Protein AF-A0A1F4D914-F1 (afdb_monomer)

Sequence (220 aa):
MDSRNPKENESASYAVRTEFLVGSGRAHDFEACWLETRGVLTAAPGFRSEVLLNGLGYLGKYVSITKWDGRDAFAAFYRSPAFRETARSGNGVYTINRLEEAYEVILSVGQPPRAPGAWCQLVEWNIKAGAAAKFEASRKTLFDLRQQHGGIFVSQLFRFLGNSSQYFVMQAYENRDAESAGRTVPQIQAFFAAHPATEYVTQAPVGEYYTTVEIASPAT

Structure (mmCIF, N/CA/C/O backbone):
data_AF-A0A1F4D914-F1
#
_entry.id   AF-A0A1F4D914-F1
#
loop_
_atom_site.group_PDB
_atom_site.id
_atom_site.type_symbol
_atom_site.label_atom_id
_atom_site.label_alt_id
_atom_site.label_comp_id
_atom_site.label_asym_id
_atom_site.label_entity_id
_atom_site.label_seq_id
_atom_site.pdbx_PDB_ins_code
_atom_site.Cartn_x
_atom_site.Cartn_y
_atom_site.Cartn_z
_atom_site.occupancy
_atom_site.B_iso_or_equiv
_atom_site.auth_seq_id
_atom_site.auth_comp_id
_atom_site.auth_asym_id
_atom_site.auth_atom_id
_atom_site.pdbx_PDB_model_num
ATOM 1 N N . MET A 1 1 ? -23.069 -36.942 3.121 1.00 34.69 1 MET A N 1
ATOM 2 C CA . MET A 1 1 ? -22.353 -36.319 1.990 1.00 34.69 1 MET A CA 1
ATOM 3 C C . MET A 1 1 ? -22.741 -34.863 2.010 1.00 34.69 1 MET A C 1
ATOM 5 O O . MET A 1 1 ? -23.865 -34.541 1.662 1.00 34.69 1 MET A O 1
ATOM 9 N N . ASP A 1 2 ? -21.871 -34.044 2.587 1.00 33.56 2 ASP A N 1
ATOM 10 C CA . ASP A 1 2 ? -22.155 -32.649 2.901 1.00 33.56 2 ASP A CA 1
ATOM 11 C C . ASP A 1 2 ? -21.679 -31.786 1.728 1.00 33.56 2 ASP A C 1
ATOM 13 O O . ASP A 1 2 ? -20.478 -31.628 1.488 1.00 33.56 2 ASP A O 1
ATOM 17 N N . SER A 1 3 ? -22.635 -31.336 0.921 1.00 35.00 3 SER A N 1
ATOM 18 C CA . SER A 1 3 ? -22.414 -30.539 -0.282 1.00 35.00 3 SER A CA 1
ATOM 19 C C . SER A 1 3 ? -22.101 -29.099 0.114 1.00 35.00 3 SER A C 1
ATOM 21 O O . SER A 1 3 ? -22.989 -28.253 0.192 1.00 35.00 3 SER A O 1
ATOM 23 N N . ARG A 1 4 ? -20.820 -28.816 0.370 1.00 34.47 4 ARG A N 1
ATOM 24 C CA . ARG A 1 4 ? -20.327 -27.442 0.515 1.00 34.47 4 ARG A CA 1
ATOM 25 C C . ARG A 1 4 ? -20.571 -26.665 -0.783 1.00 34.47 4 ARG A C 1
ATOM 27 O O . ARG A 1 4 ? -20.100 -27.034 -1.855 1.00 34.47 4 ARG A O 1
ATOM 34 N N . ASN A 1 5 ? -21.342 -25.598 -0.640 1.00 30.02 5 ASN A N 1
ATOM 35 C CA . ASN A 1 5 ? -21.738 -24.635 -1.656 1.00 30.02 5 ASN A CA 1
ATOM 36 C C . ASN A 1 5 ? -20.485 -23.910 -2.215 1.00 30.02 5 ASN A C 1
ATOM 38 O O . ASN A 1 5 ? -19.760 -23.307 -1.426 1.00 30.02 5 ASN A O 1
ATOM 42 N N . PRO A 1 6 ? -20.183 -23.925 -3.527 1.00 35.16 6 PRO A N 1
ATOM 43 C CA . PRO A 1 6 ? -18.936 -23.364 -4.066 1.00 35.16 6 PRO A CA 1
ATOM 44 C C . PRO A 1 6 ? -19.020 -21.845 -4.326 1.00 35.16 6 PRO A C 1
ATOM 46 O O . PRO A 1 6 ? -18.597 -21.368 -5.375 1.00 35.16 6 PRO A O 1
ATOM 49 N N . LYS A 1 7 ? -19.592 -21.069 -3.395 1.00 33.03 7 LYS A N 1
ATOM 50 C CA . LYS A 1 7 ? -19.754 -19.604 -3.533 1.00 33.03 7 LYS A CA 1
ATOM 51 C C . LYS A 1 7 ? -19.063 -18.762 -2.453 1.00 33.03 7 LYS A C 1
ATOM 53 O O . LYS A 1 7 ? -19.355 -17.581 -2.335 1.00 33.03 7 LYS A O 1
ATOM 58 N N . GLU A 1 8 ? -18.105 -19.328 -1.725 1.00 33.22 8 GLU A N 1
ATOM 59 C CA . GLU A 1 8 ? -17.292 -18.595 -0.744 1.00 33.22 8 GLU A CA 1
ATOM 60 C C . GLU A 1 8 ? -15.807 -18.905 -0.948 1.00 33.22 8 GLU A C 1
ATOM 62 O O . GLU A 1 8 ? -15.215 -19.745 -0.280 1.00 33.22 8 GLU A O 1
ATOM 67 N N . ASN A 1 9 ? -15.234 -18.270 -1.964 1.00 32.75 9 ASN A N 1
ATOM 68 C CA . ASN A 1 9 ? -13.822 -17.904 -2.038 1.00 32.75 9 ASN A CA 1
ATOM 69 C C . ASN A 1 9 ? -13.700 -16.971 -3.249 1.00 32.75 9 ASN A C 1
ATOM 71 O O . ASN A 1 9 ? -13.259 -17.369 -4.325 1.00 32.75 9 ASN A O 1
ATOM 75 N N . GLU A 1 10 ? -14.123 -15.712 -3.095 1.00 41.81 10 GLU A N 1
ATOM 76 C CA . GLU A 1 10 ? -13.376 -14.655 -3.780 1.00 41.81 10 GLU A CA 1
ATOM 77 C C . GLU A 1 10 ? -11.954 -14.796 -3.242 1.00 41.81 10 GLU A C 1
ATOM 79 O O . GLU A 1 10 ? -11.701 -14.465 -2.086 1.00 41.81 10 GLU A O 1
ATOM 84 N N . SER A 1 11 ? -11.076 -15.445 -4.012 1.00 49.09 11 SER A N 1
ATOM 85 C CA . SER A 1 11 ? -9.703 -15.720 -3.602 1.00 49.09 11 SER A CA 1
ATOM 86 C C . SER A 1 11 ? -9.100 -14.436 -3.053 1.00 49.09 11 SER A C 1
ATOM 88 O O . SER A 1 11 ? -8.972 -13.455 -3.792 1.00 49.09 11 SER A O 1
ATOM 90 N N . ALA A 1 12 ? -8.781 -14.433 -1.756 1.00 60.88 12 ALA A N 1
ATOM 91 C CA . ALA A 1 12 ? -8.115 -13.315 -1.112 1.00 60.88 12 ALA A CA 1
ATOM 92 C C . ALA A 1 12 ? -6.919 -12.924 -1.985 1.00 60.88 12 ALA A C 1
ATOM 94 O O . ALA A 1 12 ? -6.037 -13.745 -2.254 1.00 60.88 12 ALA A O 1
ATOM 95 N N . SER A 1 13 ? -6.954 -11.710 -2.537 1.00 86.19 13 SER A N 1
ATOM 96 C CA . SER A 1 13 ? -5.985 -11.321 -3.559 1.00 86.19 13 SER A CA 1
ATOM 97 C C . SER A 1 13 ? -4.587 -11.296 -2.945 1.00 86.19 13 SER A C 1
ATOM 99 O O . SER A 1 13 ? -4.397 -10.823 -1.823 1.00 86.19 13 SER A O 1
ATOM 101 N N . TYR A 1 14 ? -3.602 -11.810 -3.674 1.00 96.88 14 TYR A N 1
ATOM 102 C CA . TYR A 1 14 ? -2.209 -11.809 -3.242 1.00 96.88 14 TYR A CA 1
ATOM 103 C C . TYR A 1 14 ? -1.564 -10.493 -3.667 1.00 96.88 14 TYR A C 1
ATOM 105 O O . TYR A 1 14 ? -1.723 -10.071 -4.811 1.00 96.88 14 TYR A O 1
ATOM 113 N N . ALA A 1 15 ? -0.842 -9.835 -2.768 1.00 98.00 15 ALA A N 1
ATOM 114 C CA . ALA A 1 15 ? -0.147 -8.593 -3.068 1.00 98.00 15 ALA A CA 1
ATOM 115 C C . ALA A 1 15 ? 1.333 -8.681 -2.713 1.00 98.00 15 ALA A C 1
ATOM 117 O O . ALA A 1 15 ? 1.723 -9.385 -1.783 1.00 98.00 15 ALA A O 1
ATOM 118 N N . VAL A 1 16 ? 2.153 -7.939 -3.446 1.00 97.69 16 VAL A N 1
ATOM 119 C CA . VAL A 1 16 ? 3.587 -7.824 -3.192 1.00 97.69 16 VAL A CA 1
ATOM 120 C C . VAL A 1 16 ? 3.948 -6.358 -3.115 1.00 97.69 16 VAL A C 1
ATOM 122 O O . VAL A 1 16 ? 3.562 -5.589 -3.997 1.00 97.69 16 VAL A O 1
ATOM 125 N N . ARG A 1 17 ? 4.670 -5.982 -2.057 1.00 97.69 17 ARG A N 1
ATOM 126 C CA . ARG A 1 17 ? 5.238 -4.645 -1.892 1.00 97.69 17 ARG A CA 1
ATOM 127 C C . ARG A 1 17 ? 6.749 -4.712 -2.074 1.00 97.69 17 ARG A C 1
ATOM 129 O O . ARG A 1 17 ? 7.437 -5.405 -1.321 1.00 97.69 17 ARG A O 1
ATOM 136 N N . THR A 1 18 ? 7.246 -3.908 -3.002 1.00 95.94 18 THR A N 1
ATOM 137 C CA . THR A 1 18 ? 8.677 -3.753 -3.276 1.00 95.94 18 THR A CA 1
ATOM 138 C C . THR A 1 18 ? 9.050 -2.291 -3.074 1.00 95.94 18 THR A C 1
ATOM 140 O O . THR A 1 18 ? 8.348 -1.397 -3.543 1.00 95.94 18 THR A O 1
ATOM 143 N N . GLU A 1 19 ? 10.127 -2.036 -2.333 1.00 96.69 19 GLU A N 1
ATOM 144 C CA . GLU A 1 19 ? 10.592 -0.683 -2.024 1.00 96.69 19 GLU A CA 1
ATOM 145 C C . GLU A 1 19 ? 11.965 -0.442 -2.645 1.00 96.69 19 GLU A C 1
ATOM 147 O O . GLU A 1 19 ? 12.889 -1.236 -2.457 1.00 96.69 19 GLU A O 1
ATOM 152 N N . PHE A 1 20 ? 12.092 0.666 -3.366 1.00 95.31 20 PHE A N 1
ATOM 153 C CA . PHE A 1 20 ? 13.273 1.034 -4.131 1.00 95.31 20 PHE A CA 1
ATOM 154 C C . PHE A 1 20 ? 13.896 2.307 -3.562 1.00 95.31 20 PHE A C 1
ATOM 156 O O . PHE A 1 20 ? 13.180 3.258 -3.234 1.00 95.31 20 PHE A O 1
ATOM 163 N N . LEU A 1 21 ? 15.226 2.342 -3.493 1.00 96.06 21 LEU A N 1
ATOM 164 C CA . LEU A 1 21 ? 15.995 3.574 -3.350 1.00 96.06 21 LEU A CA 1
ATOM 165 C C . LEU A 1 21 ? 16.671 3.899 -4.677 1.00 96.06 21 LEU A C 1
ATOM 167 O O . LEU A 1 21 ? 17.540 3.169 -5.149 1.00 96.06 21 LEU A O 1
ATOM 171 N N . VAL A 1 22 ? 16.272 5.017 -5.259 1.00 95.56 22 VAL A N 1
ATOM 172 C CA . VAL A 1 22 ? 16.791 5.554 -6.511 1.00 95.56 22 VAL A CA 1
ATOM 173 C C . VAL A 1 22 ? 17.858 6.596 -6.197 1.00 95.56 22 VAL A C 1
ATOM 175 O O . VAL A 1 22 ? 17.686 7.444 -5.315 1.00 95.56 22 VAL A O 1
ATOM 178 N N . GLY A 1 23 ? 18.976 6.533 -6.923 1.00 91.62 23 GLY A N 1
ATOM 179 C CA . GLY A 1 23 ? 20.054 7.511 -6.786 1.00 91.62 23 GLY A CA 1
ATOM 180 C C . GLY A 1 23 ? 19.581 8.941 -7.076 1.00 91.62 23 GLY A C 1
ATOM 181 O O . GLY A 1 23 ? 18.684 9.167 -7.888 1.00 91.62 23 GLY A O 1
ATOM 182 N N . SER A 1 24 ? 20.203 9.930 -6.431 1.00 89.81 24 SER A N 1
ATOM 183 C CA . SER A 1 24 ? 19.871 11.342 -6.668 1.00 89.81 24 SER A CA 1
ATOM 184 C C . SER A 1 24 ? 19.990 11.700 -8.155 1.00 89.81 24 SER A C 1
ATOM 186 O O . SER A 1 24 ? 20.967 11.332 -8.806 1.00 89.81 24 SER A O 1
ATOM 188 N N . GLY A 1 25 ? 18.982 12.387 -8.698 1.00 90.62 25 GLY A N 1
ATOM 189 C CA . GLY A 1 25 ? 18.915 12.755 -10.118 1.00 90.62 25 GLY A CA 1
ATOM 190 C C . GLY A 1 25 ? 18.581 11.609 -11.084 1.00 90.62 25 GLY A C 1
ATOM 191 O O . GLY A 1 25 ? 18.487 11.856 -12.279 1.00 90.62 25 GLY A O 1
ATOM 192 N N . ARG A 1 26 ? 18.368 10.377 -10.597 1.00 93.94 26 ARG A N 1
ATOM 193 C CA . ARG A 1 26 ? 18.081 9.190 -11.430 1.00 93.94 26 ARG A CA 1
ATOM 194 C C . ARG A 1 26 ? 16.591 8.822 -11.495 1.00 93.94 26 ARG A C 1
ATOM 196 O O . ARG A 1 26 ? 16.258 7.765 -12.013 1.00 93.94 26 ARG A O 1
ATOM 203 N N . ALA A 1 27 ? 15.696 9.667 -10.974 1.00 94.31 27 ALA A N 1
ATOM 204 C CA . ALA A 1 27 ? 14.249 9.412 -10.949 1.00 94.31 27 ALA A CA 1
ATOM 205 C C . ALA A 1 27 ? 13.682 9.121 -12.348 1.00 94.31 27 ALA A C 1
ATOM 207 O O . ALA A 1 27 ? 13.014 8.114 -12.541 1.00 94.31 27 ALA A O 1
ATOM 208 N N . HIS A 1 28 ? 14.041 9.943 -13.335 1.00 93.56 28 HIS A N 1
ATOM 209 C CA . HIS A 1 28 ? 13.619 9.749 -14.721 1.00 93.56 28 HIS A CA 1
ATOM 210 C C . HIS A 1 28 ? 14.106 8.410 -15.302 1.00 93.56 28 HIS A C 1
ATOM 212 O O . HIS A 1 28 ? 13.339 7.697 -15.942 1.00 93.56 28 HIS A O 1
ATOM 218 N N . ASP A 1 29 ? 15.364 8.032 -15.050 1.00 93.25 29 ASP A N 1
ATOM 219 C CA . ASP A 1 29 ? 15.911 6.750 -15.517 1.00 93.25 29 ASP A CA 1
ATOM 220 C C . ASP A 1 29 ? 15.200 5.560 -14.863 1.00 93.25 29 ASP A C 1
ATOM 222 O O . ASP A 1 29 ? 14.955 4.543 -15.511 1.00 93.25 29 ASP A O 1
ATOM 226 N N . PHE A 1 30 ? 14.863 5.689 -13.576 1.00 94.94 30 PHE A N 1
ATOM 227 C CA . PHE A 1 30 ? 14.087 4.689 -12.855 1.00 94.94 30 PHE A CA 1
ATOM 228 C C . PHE A 1 30 ? 12.694 4.526 -13.455 1.00 94.94 30 PHE A C 1
ATOM 230 O O . PHE A 1 30 ? 12.311 3.405 -13.773 1.00 94.94 30 PHE A O 1
ATOM 237 N N . GLU A 1 31 ? 11.960 5.621 -13.650 1.00 94.31 31 GLU A N 1
ATOM 238 C CA . GLU A 1 31 ? 10.609 5.584 -14.215 1.00 94.31 31 GLU A CA 1
ATOM 239 C C . GLU A 1 31 ? 10.611 5.021 -15.646 1.00 94.31 31 GLU A C 1
ATOM 241 O O . GLU A 1 31 ? 9.771 4.184 -15.974 1.00 94.31 31 GLU A O 1
ATOM 246 N N . ALA A 1 32 ? 11.609 5.366 -16.468 1.00 90.31 32 ALA A N 1
ATOM 247 C CA . ALA A 1 32 ? 11.779 4.787 -17.802 1.00 90.31 32 ALA A CA 1
ATOM 248 C C . ALA A 1 32 ? 12.029 3.265 -17.755 1.00 90.31 32 ALA A C 1
ATOM 250 O O . ALA A 1 32 ? 11.352 2.504 -18.448 1.00 90.31 32 ALA A O 1
ATOM 251 N N . CYS A 1 33 ? 12.938 2.803 -16.888 1.00 89.06 33 CYS A N 1
ATOM 252 C CA . CYS A 1 33 ? 13.180 1.372 -16.662 1.00 89.06 33 CYS A CA 1
ATOM 253 C C . CYS A 1 33 ? 11.932 0.652 -16.112 1.00 89.06 33 CYS A C 1
ATOM 255 O O . CYS A 1 33 ? 11.675 -0.522 -16.413 1.00 89.06 33 CYS A O 1
ATOM 257 N N . TRP A 1 34 ? 11.143 1.346 -15.291 1.00 90.94 34 TRP A N 1
ATOM 258 C CA . TRP A 1 34 ? 9.921 0.803 -14.717 1.00 90.94 34 TRP A CA 1
ATOM 259 C C . TRP A 1 34 ? 8.841 0.583 -15.777 1.00 90.94 34 TRP A C 1
ATOM 261 O O . TRP A 1 34 ? 8.181 -0.455 -15.763 1.00 90.94 34 TRP A O 1
ATOM 271 N N . LEU A 1 35 ? 8.700 1.498 -16.741 1.00 89.00 35 LEU A N 1
ATOM 272 C CA . LEU A 1 35 ? 7.757 1.356 -17.857 1.00 89.00 35 LEU A CA 1
ATOM 273 C C . LEU A 1 35 ? 8.026 0.099 -18.702 1.00 89.00 35 LEU A C 1
ATOM 275 O O . LEU A 1 35 ? 7.082 -0.592 -19.092 1.00 89.00 35 LEU A O 1
ATOM 279 N N . GLU A 1 36 ? 9.294 -0.251 -18.931 1.00 85.50 36 GLU A N 1
ATOM 280 C CA . GLU A 1 36 ? 9.661 -1.502 -19.613 1.00 85.50 36 GLU A CA 1
ATOM 281 C C . GLU A 1 36 ? 9.248 -2.732 -18.790 1.00 85.50 36 GLU A C 1
ATOM 283 O O . GLU A 1 36 ? 8.601 -3.654 -19.297 1.00 85.50 36 GLU A O 1
ATOM 288 N N . THR A 1 37 ? 9.553 -2.715 -17.488 1.00 86.62 37 THR A N 1
ATOM 289 C CA . THR A 1 37 ? 9.178 -3.786 -16.549 1.00 86.62 37 THR A CA 1
ATOM 290 C C . THR A 1 37 ? 7.662 -3.958 -16.477 1.00 86.62 37 THR A C 1
ATOM 292 O O . THR A 1 37 ? 7.153 -5.081 -16.472 1.00 86.62 37 THR A O 1
ATOM 295 N N . ARG A 1 38 ? 6.922 -2.846 -16.494 1.00 88.81 38 ARG A N 1
ATOM 296 C CA . ARG A 1 38 ? 5.460 -2.816 -16.500 1.00 88.81 38 ARG A CA 1
ATOM 297 C C . ARG A 1 38 ? 4.879 -3.526 -17.724 1.00 88.81 38 ARG A C 1
ATOM 299 O O . ARG A 1 38 ? 3.878 -4.230 -17.586 1.00 88.81 38 ARG A O 1
ATOM 306 N N . GLY A 1 39 ? 5.482 -3.383 -18.904 1.00 88.56 39 GLY A N 1
ATOM 307 C CA . GLY A 1 39 ? 5.035 -4.103 -20.103 1.00 88.56 39 GLY A CA 1
ATOM 308 C C . GLY A 1 39 ? 5.043 -5.621 -19.897 1.00 88.56 39 GLY A C 1
ATOM 309 O O . GLY A 1 39 ? 4.067 -6.305 -20.199 1.00 88.56 39 GLY A O 1
ATOM 310 N N . VAL A 1 40 ? 6.105 -6.140 -19.278 1.00 90.62 40 VAL A N 1
ATOM 311 C CA . VAL A 1 40 ? 6.225 -7.568 -18.945 1.00 90.62 40 VAL A CA 1
ATOM 312 C C . VAL A 1 40 ? 5.265 -7.972 -17.821 1.00 90.62 40 VAL A C 1
ATOM 314 O O . VAL A 1 40 ? 4.629 -9.022 -17.894 1.00 90.62 40 VAL A O 1
ATOM 317 N N . LEU A 1 41 ? 5.135 -7.130 -16.793 1.00 91.81 41 LEU A N 1
ATOM 318 C CA . LEU A 1 41 ? 4.255 -7.343 -15.643 1.00 91.81 41 LEU A CA 1
ATOM 319 C C . LEU A 1 41 ? 2.778 -7.446 -16.058 1.00 91.81 41 LEU A C 1
ATOM 321 O O . LEU A 1 41 ? 2.087 -8.381 -15.668 1.00 91.81 41 LEU A O 1
ATOM 325 N N . THR A 1 42 ? 2.297 -6.499 -16.867 1.00 94.75 42 THR A N 1
ATOM 326 C CA . THR A 1 42 ? 0.881 -6.401 -17.274 1.00 94.75 42 THR A CA 1
ATOM 327 C C . THR A 1 42 ? 0.436 -7.506 -18.228 1.00 94.75 42 THR A C 1
ATOM 329 O O . THR A 1 42 ? -0.761 -7.778 -18.324 1.00 94.75 42 THR A O 1
ATOM 332 N N . ALA A 1 43 ? 1.388 -8.160 -18.896 1.00 93.94 43 ALA A N 1
ATOM 333 C CA . ALA A 1 43 ? 1.159 -9.335 -19.729 1.00 93.94 43 ALA A CA 1
ATOM 334 C C . ALA A 1 43 ? 1.223 -10.661 -18.941 1.00 93.94 43 ALA A C 1
ATOM 336 O O . ALA A 1 43 ? 0.913 -11.720 -19.491 1.00 93.94 43 ALA A O 1
ATOM 337 N N . ALA A 1 44 ? 1.647 -10.639 -17.673 1.00 94.94 44 ALA A N 1
ATOM 338 C CA . ALA A 1 44 ? 1.826 -11.851 -16.885 1.00 94.94 44 ALA A CA 1
ATOM 339 C C . ALA A 1 44 ? 0.471 -12.473 -16.483 1.00 94.94 44 ALA A C 1
ATOM 341 O O . ALA A 1 44 ? -0.392 -11.778 -15.937 1.00 94.94 44 ALA A O 1
ATOM 342 N N . PRO A 1 45 ? 0.270 -13.791 -16.683 1.00 94.94 45 PRO A N 1
ATOM 343 C CA . PRO A 1 45 ? -0.949 -14.463 -16.248 1.00 94.94 45 PRO A CA 1
ATOM 344 C C . PRO A 1 45 ? -1.209 -14.295 -14.748 1.00 94.94 45 PRO A C 1
ATOM 346 O O . PRO A 1 45 ? -0.326 -14.513 -13.917 1.00 94.94 45 PRO A O 1
ATOM 349 N N . GLY A 1 46 ? -2.445 -13.933 -14.408 1.00 94.50 46 GLY A N 1
ATOM 350 C CA . GLY A 1 46 ? -2.878 -13.709 -13.030 1.00 94.50 46 GLY A CA 1
ATOM 351 C C . GLY A 1 46 ? -2.401 -12.391 -12.416 1.00 94.50 46 GLY A C 1
ATOM 352 O O . GLY A 1 46 ? -2.579 -12.198 -11.216 1.00 94.50 46 GLY A O 1
ATOM 353 N N . PHE A 1 47 ? -1.801 -11.484 -13.192 1.00 96.31 47 PHE A N 1
ATOM 354 C CA . PHE A 1 47 ? -1.626 -10.093 -12.780 1.00 96.31 47 PHE A CA 1
ATOM 355 C C . PHE A 1 47 ? -2.988 -9.383 -12.714 1.00 96.31 47 PHE A C 1
ATOM 357 O O . PHE A 1 47 ? -3.836 -9.567 -13.589 1.00 96.31 47 PHE A O 1
ATOM 364 N N . ARG A 1 48 ? -3.207 -8.554 -11.685 1.00 95.56 48 ARG A N 1
ATOM 365 C CA . ARG A 1 48 ? -4.473 -7.826 -11.473 1.00 95.56 48 ARG A CA 1
ATOM 366 C C . ARG A 1 48 ? -4.329 -6.319 -11.554 1.00 95.56 48 ARG A C 1
ATOM 368 O O . ARG A 1 48 ? -5.179 -5.662 -12.140 1.00 95.56 48 ARG A O 1
ATOM 375 N N . SER A 1 49 ? -3.313 -5.763 -10.910 1.00 95.56 49 SER A N 1
ATOM 376 C CA . SER A 1 49 ? -3.084 -4.319 -10.895 1.00 95.56 49 SER A CA 1
ATOM 377 C C . SER A 1 49 ? -1.722 -4.005 -10.308 1.00 95.56 49 SER A C 1
ATOM 379 O O . SER A 1 49 ? -1.221 -4.762 -9.474 1.00 95.56 49 SER A O 1
ATOM 381 N N . GLU A 1 50 ? -1.203 -2.832 -10.628 1.00 96.25 50 GLU A N 1
ATOM 382 C CA . GLU A 1 50 ? -0.042 -2.262 -9.963 1.00 96.25 50 GLU A CA 1
ATOM 383 C C . GLU A 1 50 ? -0.242 -0.767 -9.742 1.00 96.25 50 GLU A C 1
ATOM 385 O O . GLU A 1 50 ? -0.941 -0.092 -10.501 1.00 96.25 50 GLU A O 1
ATOM 390 N N . VAL A 1 51 ? 0.343 -0.279 -8.655 1.00 97.31 51 VAL A N 1
ATOM 391 C CA . VAL A 1 51 ? 0.549 1.142 -8.418 1.00 97.31 51 VAL A CA 1
ATOM 392 C C . VAL A 1 51 ? 2.008 1.354 -8.041 1.00 97.31 51 VAL A C 1
ATOM 394 O O . VAL A 1 51 ? 2.509 0.712 -7.112 1.00 97.31 51 VAL A O 1
ATOM 397 N N . LEU A 1 52 ? 2.667 2.261 -8.757 1.00 97.81 52 LEU A N 1
ATOM 398 C CA . LEU A 1 52 ? 3.971 2.790 -8.390 1.00 97.81 52 LEU A CA 1
ATOM 399 C C . LEU A 1 52 ? 3.775 4.115 -7.658 1.00 97.81 52 LEU A C 1
ATOM 401 O O . LEU A 1 52 ? 3.101 5.028 -8.139 1.00 97.81 52 LEU A O 1
ATOM 405 N N . LEU A 1 53 ? 4.392 4.221 -6.492 1.00 98.31 53 LEU A N 1
ATOM 406 C CA . LEU A 1 53 ? 4.311 5.357 -5.590 1.00 98.31 53 LEU A CA 1
ATOM 407 C C . LEU A 1 53 ? 5.689 6.007 -5.446 1.00 98.31 53 LEU A C 1
ATOM 409 O O . LEU A 1 53 ? 6.677 5.292 -5.292 1.00 98.31 53 LEU A O 1
ATOM 413 N N . ASN A 1 54 ? 5.752 7.339 -5.407 1.00 98.19 54 ASN A N 1
ATOM 414 C CA . ASN A 1 54 ? 6.961 8.086 -5.042 1.00 98.19 54 ASN A CA 1
ATOM 415 C C . ASN A 1 54 ? 6.774 8.809 -3.705 1.00 98.19 54 ASN A C 1
ATOM 417 O O . ASN A 1 54 ? 5.742 9.440 -3.472 1.00 98.19 54 ASN A O 1
ATOM 421 N N . GLY A 1 55 ? 7.752 8.668 -2.811 1.00 97.50 55 GLY A N 1
ATOM 422 C CA . GLY A 1 55 ? 7.695 9.176 -1.446 1.00 97.50 55 GLY A CA 1
ATOM 423 C C . GLY A 1 55 ? 7.838 10.694 -1.383 1.00 97.50 55 GLY A C 1
ATOM 424 O O . GLY A 1 55 ? 8.822 11.261 -1.847 1.00 97.50 55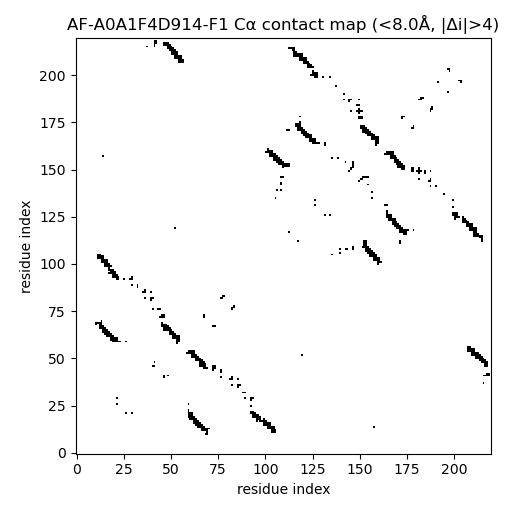 GLY A O 1
ATOM 425 N N . LEU A 1 56 ? 6.900 11.360 -0.710 1.00 96.19 56 LEU A N 1
ATOM 426 C CA . LEU A 1 56 ? 6.923 12.821 -0.575 1.00 96.19 56 LEU A CA 1
ATOM 427 C C . LEU A 1 56 ? 7.948 13.314 0.455 1.00 96.19 56 LEU A C 1
ATOM 429 O O . LEU A 1 56 ? 8.429 14.438 0.358 1.00 96.19 56 LEU A O 1
ATOM 433 N N . GLY A 1 57 ? 8.283 12.481 1.445 1.00 93.69 57 GLY A N 1
ATOM 434 C CA . GLY A 1 57 ? 9.335 12.778 2.425 1.00 93.69 57 GLY A CA 1
ATOM 435 C C . GLY A 1 57 ? 10.744 12.416 1.945 1.00 93.69 57 GLY A C 1
ATOM 436 O O . GLY A 1 57 ? 11.722 12.969 2.439 1.00 93.69 57 GLY A O 1
ATOM 437 N N . TYR A 1 58 ? 10.847 11.505 0.973 1.00 92.88 58 TYR A N 1
ATOM 438 C CA . TYR A 1 58 ? 12.106 10.970 0.461 1.00 92.88 58 TYR A CA 1
ATOM 439 C C . TYR A 1 58 ? 11.995 10.793 -1.054 1.00 92.88 58 TYR A C 1
ATOM 441 O O . TYR A 1 58 ? 11.544 9.755 -1.522 1.00 92.88 58 TYR A O 1
ATOM 449 N N . LEU A 1 59 ? 12.433 11.791 -1.826 1.00 91.38 59 LEU A N 1
ATOM 450 C CA . LEU A 1 59 ? 12.212 11.831 -3.283 1.00 91.38 59 LEU A CA 1
ATOM 451 C C . LEU A 1 59 ? 12.828 10.646 -4.048 1.00 91.38 59 LEU A C 1
ATOM 453 O O . LEU A 1 59 ? 12.340 10.271 -5.109 1.00 91.38 59 LEU A O 1
ATOM 457 N N . GLY A 1 60 ? 13.893 10.040 -3.514 1.00 95.50 60 GLY A N 1
ATOM 458 C CA . GLY A 1 60 ? 14.501 8.830 -4.078 1.00 95.50 60 GLY A CA 1
ATOM 459 C C . GLY A 1 60 ? 13.791 7.529 -3.691 1.00 95.50 60 GLY A C 1
ATOM 460 O O . GLY A 1 60 ? 14.184 6.471 -4.165 1.00 95.50 60 GLY A O 1
ATOM 461 N N . LYS A 1 61 ? 12.778 7.566 -2.820 1.00 96.94 61 LYS A N 1
ATOM 462 C CA . LYS A 1 61 ? 12.062 6.377 -2.349 1.00 96.94 61 LYS A CA 1
ATOM 463 C C . LYS A 1 61 ? 10.856 6.106 -3.240 1.00 96.94 61 LYS A C 1
ATOM 465 O O . LYS A 1 61 ? 9.956 6.939 -3.336 1.00 96.94 61 LYS A O 1
ATOM 470 N N . TYR A 1 62 ? 10.808 4.914 -3.821 1.00 97.81 62 TYR A N 1
ATOM 471 C CA . TYR A 1 62 ? 9.647 4.427 -4.560 1.00 97.81 62 TYR A CA 1
ATOM 472 C C . TYR A 1 62 ? 9.099 3.158 -3.924 1.00 97.81 62 TYR A C 1
ATOM 474 O O . TYR A 1 62 ? 9.842 2.365 -3.348 1.00 97.81 62 TYR A O 1
ATOM 482 N N . VAL A 1 63 ? 7.792 2.955 -4.039 1.00 97.88 63 VAL A N 1
ATOM 483 C CA . VAL A 1 63 ? 7.114 1.741 -3.586 1.00 97.88 63 VAL A CA 1
ATOM 484 C C . VAL A 1 63 ? 6.221 1.246 -4.712 1.00 97.88 63 VAL A C 1
ATOM 486 O O . VAL A 1 63 ? 5.325 1.968 -5.136 1.00 97.88 63 VAL A O 1
ATOM 489 N N . SER A 1 64 ? 6.436 0.018 -5.175 1.00 96.88 64 SER A N 1
ATOM 490 C CA . SER A 1 64 ? 5.472 -0.667 -6.038 1.00 96.88 64 SER A CA 1
ATOM 491 C C . SER A 1 64 ? 4.633 -1.627 -5.204 1.00 96.88 64 SER A C 1
ATOM 493 O O . SER A 1 64 ? 5.162 -2.356 -4.359 1.00 96.88 64 SER A O 1
ATOM 495 N N . ILE A 1 65 ? 3.320 -1.614 -5.433 1.00 97.69 65 ILE A N 1
ATOM 496 C CA . ILE A 1 65 ? 2.387 -2.599 -4.887 1.00 97.69 65 ILE A CA 1
ATOM 497 C C . ILE A 1 65 ? 1.704 -3.293 -6.061 1.00 97.69 65 ILE A C 1
ATOM 499 O O . ILE A 1 65 ? 0.839 -2.713 -6.721 1.00 97.69 65 ILE A O 1
ATOM 503 N N . THR A 1 66 ? 2.064 -4.553 -6.294 1.00 97.00 66 THR A N 1
ATOM 504 C CA . THR A 1 66 ? 1.440 -5.403 -7.317 1.00 97.00 66 THR A CA 1
ATOM 505 C C . THR A 1 66 ? 0.395 -6.310 -6.682 1.00 97.00 66 THR A C 1
ATOM 507 O O . THR A 1 66 ? 0.555 -6.746 -5.542 1.00 97.00 66 THR A O 1
ATOM 510 N N . LYS A 1 67 ? -0.686 -6.604 -7.409 1.00 97.38 67 LYS A N 1
ATOM 511 C CA . LYS A 1 67 ? -1.733 -7.546 -6.993 1.00 97.38 67 LYS A CA 1
ATOM 512 C C . LYS A 1 67 ? -1.906 -8.645 -8.026 1.00 97.38 67 LYS A C 1
ATOM 514 O O . LYS A 1 67 ? -1.806 -8.389 -9.227 1.00 97.38 67 LYS A O 1
ATOM 519 N N . TRP A 1 68 ? -2.219 -9.837 -7.537 1.00 97.31 68 TRP A N 1
ATOM 520 C CA . TRP A 1 68 ? -2.257 -11.075 -8.299 1.00 97.31 68 TRP A CA 1
ATOM 521 C C . TRP A 1 68 ? -3.423 -11.964 -7.860 1.00 97.31 68 TRP A C 1
ATOM 523 O O . TRP A 1 68 ? -3.873 -11.894 -6.714 1.00 97.31 68 TRP A O 1
ATOM 533 N N . ASP A 1 69 ? -3.857 -12.851 -8.756 1.00 95.19 69 ASP A N 1
ATOM 534 C CA . ASP A 1 69 ? -4.870 -13.895 -8.512 1.00 95.19 69 ASP A CA 1
ATOM 535 C C . ASP A 1 69 ? -4.523 -14.785 -7.322 1.00 95.19 69 ASP A C 1
ATOM 537 O O . ASP A 1 69 ? -5.400 -15.321 -6.649 1.00 95.19 69 ASP A O 1
ATOM 541 N N . GLY A 1 70 ? -3.227 -14.960 -7.078 1.00 95.38 70 GLY A N 1
ATOM 542 C CA . GLY A 1 70 ? -2.715 -15.765 -5.992 1.00 95.38 70 GLY A CA 1
ATOM 543 C C . GLY A 1 70 ? -1.195 -15.822 -5.994 1.00 95.38 70 GLY A C 1
ATOM 544 O O . GLY A 1 70 ? -0.520 -15.349 -6.913 1.00 95.38 70 GLY A O 1
ATOM 545 N N . ARG A 1 71 ? -0.659 -16.457 -4.952 1.00 95.19 71 ARG A N 1
ATOM 546 C CA . ARG A 1 71 ? 0.782 -16.641 -4.760 1.00 95.19 71 ARG A CA 1
ATOM 547 C C . ARG A 1 71 ? 1.445 -17.357 -5.936 1.00 95.19 71 ARG A C 1
ATOM 549 O O . ARG A 1 71 ? 2.545 -16.978 -6.323 1.00 95.19 71 ARG A O 1
ATOM 556 N N . ASP A 1 72 ? 0.792 -18.372 -6.498 1.00 95.88 72 ASP A N 1
ATOM 557 C CA . ASP A 1 72 ? 1.369 -19.180 -7.577 1.00 95.88 72 ASP A CA 1
ATOM 558 C C . ASP A 1 72 ? 1.511 -18.389 -8.881 1.00 95.88 72 ASP A C 1
ATOM 560 O O . ASP A 1 72 ? 2.517 -18.542 -9.571 1.00 95.88 72 ASP A O 1
ATOM 564 N N . ALA A 1 73 ? 0.566 -17.486 -9.175 1.00 95.69 73 ALA A N 1
ATOM 565 C CA . ALA A 1 73 ? 0.651 -16.584 -10.323 1.00 95.69 73 ALA A CA 1
ATOM 566 C C . ALA A 1 73 ? 1.869 -15.656 -10.202 1.00 95.69 73 ALA A C 1
ATOM 568 O O . ALA A 1 73 ? 2.711 -15.611 -11.102 1.00 95.69 73 ALA A O 1
ATOM 569 N N . PHE A 1 74 ? 2.031 -15.008 -9.041 1.00 95.38 74 PHE A N 1
ATOM 570 C CA . PHE A 1 74 ? 3.220 -14.199 -8.775 1.00 95.38 74 PHE A CA 1
ATOM 571 C C . PHE A 1 74 ? 4.504 -15.033 -8.829 1.00 95.38 74 PHE A C 1
ATOM 573 O O . PHE A 1 74 ? 5.483 -14.629 -9.446 1.00 95.38 74 PHE A O 1
ATOM 580 N N . ALA A 1 75 ? 4.516 -16.222 -8.223 1.00 95.50 75 ALA A N 1
ATOM 581 C CA . ALA A 1 75 ? 5.702 -17.069 -8.183 1.00 95.50 75 ALA A CA 1
ATOM 582 C C . ALA A 1 75 ? 6.111 -17.588 -9.574 1.00 95.50 75 ALA A C 1
ATOM 584 O O . ALA A 1 75 ? 7.304 -17.770 -9.832 1.00 95.50 75 ALA A O 1
ATOM 585 N N . ALA A 1 76 ? 5.149 -17.826 -10.470 1.00 95.69 76 ALA A N 1
ATOM 586 C CA . ALA A 1 76 ? 5.412 -18.159 -11.866 1.00 95.69 76 ALA A CA 1
ATOM 587 C C . ALA A 1 76 ? 6.034 -16.968 -12.612 1.00 95.69 76 ALA A C 1
ATOM 589 O O . ALA A 1 76 ? 7.061 -17.133 -13.274 1.00 95.69 76 ALA A O 1
ATOM 590 N N . PHE A 1 77 ? 5.472 -15.766 -12.440 1.00 94.12 77 PHE A N 1
ATOM 591 C CA . PHE A 1 77 ? 6.033 -14.532 -12.992 1.00 94.12 77 PHE A CA 1
ATOM 592 C C . PHE A 1 77 ? 7.456 -14.266 -12.480 1.00 94.12 77 PHE A C 1
ATOM 594 O O . PHE A 1 77 ? 8.375 -14.087 -13.279 1.00 94.12 77 PHE A O 1
ATOM 601 N N . TYR A 1 78 ? 7.666 -14.328 -11.166 1.00 92.38 78 TYR A N 1
ATOM 602 C CA . TYR A 1 78 ? 8.943 -14.034 -10.514 1.00 92.38 78 TYR A CA 1
ATOM 603 C C . TYR A 1 78 ? 10.073 -14.982 -10.948 1.00 92.38 78 TYR A C 1
ATOM 605 O O . TYR A 1 78 ? 11.244 -14.614 -10.987 1.00 92.38 78 TYR A O 1
ATOM 613 N N . ARG A 1 79 ? 9.737 -16.227 -11.308 1.00 94.06 79 ARG A N 1
ATOM 614 C CA . ARG A 1 79 ? 10.703 -17.212 -11.827 1.00 94.06 79 ARG A CA 1
ATOM 615 C C . ARG A 1 79 ? 10.871 -17.156 -13.346 1.00 94.06 79 ARG A C 1
ATOM 617 O O . ARG A 1 79 ? 11.689 -17.898 -13.896 1.00 94.06 79 ARG A O 1
ATOM 624 N N . SER A 1 80 ? 10.108 -16.313 -14.037 1.00 93.25 80 SER A N 1
ATOM 625 C CA . SER A 1 80 ? 10.123 -16.254 -15.495 1.00 93.25 80 SER A CA 1
ATOM 626 C C . SER A 1 80 ? 11.453 -15.700 -16.035 1.00 93.25 80 SER A C 1
ATOM 628 O O . SER A 1 80 ? 12.129 -14.899 -15.382 1.00 93.25 80 SER A O 1
ATOM 630 N N . PRO A 1 81 ? 11.870 -16.100 -17.251 1.00 92.44 81 PRO A N 1
ATOM 631 C CA . PRO A 1 81 ? 12.978 -15.449 -17.946 1.00 92.44 81 PRO A CA 1
ATOM 632 C C . PRO A 1 81 ? 12.745 -13.949 -18.156 1.00 92.44 81 PRO A C 1
ATOM 634 O O . PRO A 1 81 ? 13.688 -13.179 -18.022 1.00 92.44 81 PRO A O 1
ATOM 637 N N . ALA A 1 82 ? 11.500 -13.543 -18.421 1.00 87.00 82 ALA A N 1
ATOM 638 C CA . ALA A 1 82 ? 11.154 -12.154 -18.690 1.00 87.00 82 ALA A CA 1
ATOM 639 C C . ALA A 1 82 ? 11.387 -11.257 -17.462 1.00 87.00 82 ALA A C 1
ATOM 641 O O . ALA A 1 82 ? 12.042 -10.229 -17.586 1.00 87.00 82 ALA A O 1
ATOM 642 N N . PHE A 1 83 ? 10.971 -11.698 -16.267 1.00 88.06 83 PHE A N 1
ATOM 643 C CA . PHE A 1 83 ? 11.259 -10.974 -15.024 1.00 88.06 83 PHE A CA 1
ATOM 644 C C . PHE A 1 83 ? 12.762 -10.884 -14.728 1.00 88.06 83 PHE A C 1
ATOM 646 O O . PHE A 1 83 ? 13.260 -9.848 -14.297 1.00 88.06 83 PHE A O 1
ATOM 653 N N . ARG A 1 84 ? 13.518 -11.963 -14.978 1.00 86.88 84 ARG A N 1
ATOM 654 C CA . ARG A 1 84 ? 14.978 -11.947 -14.786 1.00 86.88 84 ARG A CA 1
ATOM 655 C C . ARG A 1 84 ? 15.673 -10.943 -15.699 1.00 86.88 84 ARG A C 1
ATOM 657 O O . ARG A 1 84 ? 16.674 -10.366 -15.287 1.00 86.88 84 ARG A O 1
ATOM 664 N N . GLU A 1 85 ? 15.171 -10.759 -16.913 1.00 84.25 85 GLU A N 1
ATOM 665 C CA . GLU A 1 85 ? 15.733 -9.796 -17.855 1.00 84.25 85 GLU A CA 1
ATOM 666 C C . GLU A 1 85 ? 15.412 -8.355 -17.439 1.00 84.25 85 GLU A C 1
ATOM 668 O O . GLU A 1 85 ? 16.323 -7.535 -17.345 1.00 84.25 85 GLU A O 1
ATOM 673 N N . THR A 1 86 ? 14.164 -8.069 -17.052 1.00 81.06 86 THR A N 1
ATOM 674 C CA . THR A 1 86 ? 13.779 -6.738 -16.546 1.00 81.06 86 THR A CA 1
ATOM 675 C C . THR A 1 86 ? 14.475 -6.390 -15.229 1.00 81.06 86 THR A C 1
ATOM 677 O O . THR A 1 86 ? 14.882 -5.258 -15.011 1.00 81.06 86 THR A O 1
ATOM 680 N N . ALA A 1 87 ? 14.702 -7.366 -14.345 1.00 78.75 87 ALA A N 1
ATOM 681 C CA . ALA A 1 87 ? 15.452 -7.128 -13.112 1.00 78.75 87 ALA A CA 1
ATOM 682 C C . ALA A 1 87 ? 16.919 -6.731 -13.375 1.00 78.75 87 ALA A C 1
ATOM 684 O O . ALA A 1 87 ? 17.520 -6.028 -12.565 1.00 78.75 87 ALA A O 1
ATOM 685 N N . ARG A 1 88 ? 17.510 -7.166 -14.500 1.00 77.31 88 ARG A N 1
ATOM 686 C CA . ARG A 1 88 ? 18.882 -6.796 -14.885 1.00 77.31 88 ARG A CA 1
ATOM 687 C C . ARG A 1 88 ? 18.971 -5.401 -15.493 1.00 77.31 88 ARG A C 1
ATOM 689 O O . ARG A 1 88 ? 20.004 -4.759 -15.306 1.00 77.31 88 ARG A O 1
ATOM 696 N N . SER A 1 89 ? 17.940 -4.932 -16.202 1.00 72.44 89 SER A N 1
ATOM 697 C CA . SER A 1 89 ? 17.960 -3.601 -16.830 1.00 72.44 89 SER A CA 1
ATOM 698 C C . SER A 1 89 ? 17.995 -2.466 -15.799 1.00 72.44 89 SER A C 1
ATOM 700 O O . SER A 1 89 ? 18.575 -1.417 -16.064 1.00 72.44 89 SER A O 1
ATOM 702 N N . GLY A 1 90 ? 17.503 -2.710 -14.579 1.00 75.19 90 GLY A N 1
ATOM 703 C CA . GLY A 1 90 ? 17.574 -1.773 -13.453 1.00 75.19 90 GLY A CA 1
ATOM 704 C C . GLY A 1 90 ? 18.942 -1.638 -12.763 1.00 75.19 90 GLY A C 1
ATOM 705 O O . GLY A 1 90 ? 19.084 -0.832 -11.836 1.00 75.19 90 GLY A O 1
ATOM 706 N N . ASN A 1 91 ? 19.959 -2.409 -13.170 1.00 79.56 91 ASN A N 1
ATOM 707 C CA . ASN A 1 91 ? 21.264 -2.427 -12.500 1.00 79.56 91 ASN A CA 1
ATOM 708 C C . ASN A 1 91 ? 21.917 -1.033 -12.463 1.00 79.56 91 ASN A C 1
ATOM 710 O O . ASN A 1 91 ? 22.181 -0.414 -13.490 1.00 79.56 91 ASN A O 1
ATOM 714 N N . GLY A 1 92 ? 22.225 -0.549 -11.256 1.00 83.75 92 GLY A N 1
ATOM 715 C CA . GLY A 1 92 ? 22.868 0.754 -11.050 1.00 83.75 92 GLY A CA 1
ATOM 716 C C . GLY A 1 92 ? 21.931 1.965 -11.161 1.00 83.75 92 GLY A C 1
ATOM 717 O O . GLY A 1 92 ? 22.404 3.103 -11.085 1.00 83.75 92 GLY A O 1
ATOM 718 N N . VAL A 1 93 ? 20.622 1.746 -11.330 1.00 88.19 93 VAL A N 1
ATOM 719 C CA . VAL A 1 93 ? 19.585 2.795 -11.284 1.00 88.19 93 VAL A CA 1
ATOM 720 C C . VAL A 1 93 ? 19.000 2.910 -9.875 1.00 88.19 93 VAL A C 1
ATOM 722 O O . VAL A 1 93 ? 18.851 4.013 -9.343 1.00 88.19 93 VAL A O 1
ATOM 725 N N . TYR A 1 94 ? 18.721 1.766 -9.250 1.00 91.88 94 TYR A N 1
ATOM 726 C CA . TYR A 1 94 ? 18.128 1.677 -7.922 1.00 91.88 94 TYR A CA 1
ATOM 727 C C . TYR A 1 94 ? 18.715 0.520 -7.109 1.00 91.88 94 TYR A C 1
ATOM 729 O O . TYR A 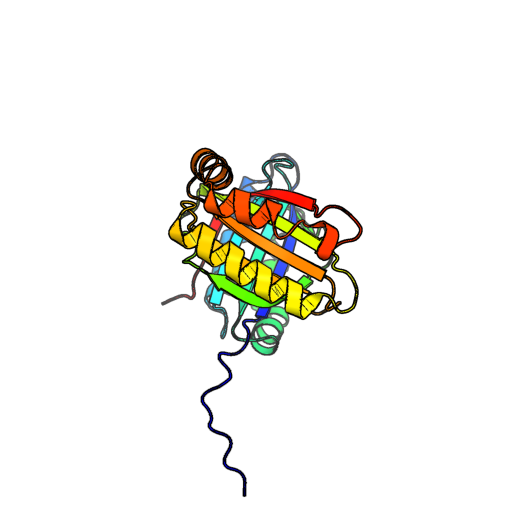1 94 ? 19.340 -0.397 -7.646 1.00 91.88 94 TYR A O 1
ATOM 737 N N . THR A 1 95 ? 18.473 0.545 -5.803 1.00 91.94 95 THR A N 1
ATOM 738 C CA . THR A 1 95 ? 18.626 -0.609 -4.915 1.00 91.94 95 THR A CA 1
ATOM 739 C C . THR A 1 95 ? 17.282 -0.980 -4.305 1.00 91.94 95 THR A C 1
ATOM 741 O O . THR A 1 95 ? 16.366 -0.162 -4.220 1.00 91.94 95 THR A O 1
ATOM 744 N N . ILE A 1 96 ? 17.151 -2.232 -3.880 1.00 90.69 96 ILE A N 1
ATOM 745 C CA . ILE A 1 96 ? 16.006 -2.680 -3.092 1.00 90.69 96 ILE A CA 1
ATOM 746 C C . ILE A 1 96 ? 16.241 -2.249 -1.640 1.00 90.69 96 ILE A C 1
ATOM 748 O O . ILE A 1 96 ? 17.222 -2.670 -1.028 1.00 90.69 96 ILE A O 1
ATOM 752 N N . ASN A 1 97 ? 15.370 -1.389 -1.102 1.00 89.19 97 ASN A N 1
ATOM 753 C CA . ASN A 1 97 ? 15.544 -0.807 0.235 1.00 89.19 97 ASN A CA 1
ATOM 754 C C . ASN A 1 97 ? 15.327 -1.833 1.354 1.00 89.19 97 ASN A C 1
ATOM 756 O O . ASN A 1 97 ? 15.945 -1.779 2.414 1.00 89.19 97 ASN A O 1
ATOM 760 N N . ARG A 1 98 ? 14.405 -2.766 1.120 1.00 88.38 98 ARG A N 1
ATOM 761 C CA . ARG A 1 98 ? 14.049 -3.836 2.050 1.00 88.38 98 ARG A CA 1
ATOM 762 C C . ARG A 1 98 ? 13.616 -5.063 1.272 1.00 88.38 98 ARG A C 1
ATOM 764 O O . ARG A 1 98 ? 13.192 -4.939 0.126 1.00 88.38 98 ARG A O 1
ATOM 771 N N . LEU A 1 99 ? 13.710 -6.229 1.908 1.00 89.38 99 LEU A N 1
ATOM 772 C CA . LEU A 1 99 ? 13.255 -7.478 1.306 1.00 89.38 99 LEU A CA 1
ATOM 773 C C . LEU A 1 99 ? 11.828 -7.327 0.778 1.00 89.38 99 LEU A C 1
ATOM 775 O O . LEU A 1 99 ? 11.000 -6.646 1.375 1.00 89.38 99 LEU A O 1
ATOM 779 N N . GLU A 1 100 ? 11.569 -7.953 -0.360 1.00 92.31 100 GLU A N 1
ATOM 780 C CA . GLU A 1 100 ? 10.246 -7.947 -0.957 1.00 92.31 100 GLU A CA 1
ATOM 781 C C . GLU A 1 100 ? 9.249 -8.676 -0.049 1.00 92.31 100 GLU A C 1
ATOM 783 O O . GLU A 1 100 ? 9.521 -9.770 0.457 1.00 92.31 100 GLU A O 1
ATOM 788 N N . GLU A 1 101 ? 8.096 -8.053 0.177 1.00 96.19 101 GLU A N 1
ATOM 789 C CA . GLU A 1 101 ? 7.131 -8.502 1.174 1.00 96.19 101 GLU A CA 1
ATOM 790 C C . GLU A 1 101 ? 5.830 -8.951 0.516 1.00 96.19 101 GLU A C 1
ATOM 792 O O . GLU A 1 101 ? 5.250 -8.249 -0.315 1.00 96.19 101 GLU A O 1
ATOM 797 N N . ALA A 1 102 ? 5.351 -10.124 0.929 1.00 97.50 102 ALA A N 1
ATOM 798 C CA . ALA A 1 102 ? 4.124 -10.729 0.438 1.00 97.50 102 ALA A CA 1
ATOM 799 C C . ALA A 1 102 ? 2.961 -10.515 1.413 1.00 97.50 102 ALA A C 1
ATOM 801 O O . ALA A 1 102 ? 3.103 -10.686 2.627 1.00 97.50 102 ALA A O 1
ATOM 802 N N . TYR A 1 103 ? 1.794 -10.202 0.864 1.00 98.19 103 TYR A N 1
ATOM 803 C CA . TYR A 1 103 ? 0.603 -9.827 1.606 1.00 98.19 103 TYR A CA 1
ATOM 804 C C . TYR A 1 103 ? -0.643 -10.526 1.081 1.00 98.19 103 TYR A C 1
ATOM 806 O O . TYR A 1 103 ? -0.771 -10.837 -0.102 1.00 98.19 103 TYR A O 1
ATOM 814 N N . GLU A 1 104 ? -1.600 -10.692 1.980 1.00 97.44 104 GLU A N 1
ATOM 815 C CA . GLU A 1 104 ? -2.993 -10.952 1.652 1.00 97.44 104 GLU A CA 1
ATOM 816 C C . GLU A 1 104 ? -3.765 -9.630 1.666 1.00 97.44 104 GLU A C 1
ATOM 818 O O . GLU A 1 104 ? -3.649 -8.845 2.614 1.00 97.44 104 GLU A O 1
ATOM 823 N N . VAL A 1 105 ? -4.557 -9.367 0.627 1.00 97.06 105 VAL A N 1
ATOM 824 C CA . VAL A 1 105 ? -5.495 -8.240 0.601 1.00 97.06 105 VAL A CA 1
ATOM 825 C C . VAL A 1 105 ? -6.749 -8.647 1.370 1.00 97.06 105 VAL A C 1
ATOM 827 O O . VAL A 1 105 ? -7.562 -9.418 0.872 1.00 97.06 105 VAL A O 1
ATOM 830 N N . ILE A 1 106 ? -6.907 -8.113 2.580 1.00 97.25 106 ILE A N 1
ATOM 831 C CA . ILE A 1 106 ? -8.031 -8.433 3.472 1.00 97.25 106 ILE A CA 1
ATOM 832 C C . ILE A 1 106 ? -9.270 -7.631 3.082 1.00 97.25 106 ILE A C 1
ATOM 834 O O . ILE A 1 106 ? -10.373 -8.164 3.043 1.00 97.25 106 ILE A O 1
ATOM 838 N N . LEU A 1 107 ? -9.101 -6.331 2.816 1.00 96.69 107 LEU A N 1
ATOM 839 C CA . LEU A 1 107 ? -10.205 -5.417 2.525 1.00 96.69 107 LEU A CA 1
ATOM 840 C C . LEU A 1 107 ? -9.834 -4.474 1.388 1.00 96.69 107 LEU A C 1
ATOM 842 O O . LEU A 1 107 ? -8.710 -3.974 1.323 1.00 96.69 107 LEU A O 1
ATOM 846 N N . SER A 1 108 ? -10.821 -4.158 0.556 1.00 97.00 108 SER A N 1
ATOM 847 C CA . SER A 1 108 ? -10.762 -3.070 -0.413 1.00 97.00 108 SER A CA 1
ATOM 848 C C . SER A 1 108 ? -12.125 -2.389 -0.466 1.00 97.00 108 SER A C 1
ATOM 850 O O . SER A 1 108 ? -13.124 -3.034 -0.770 1.00 97.00 108 SER A O 1
ATOM 852 N N . VAL A 1 109 ? -12.172 -1.097 -0.155 1.00 97.88 109 VAL A N 1
ATOM 853 C CA . VAL A 1 109 ? -13.396 -0.286 -0.205 1.00 97.88 109 VAL A CA 1
ATOM 854 C C . VAL A 1 109 ? -13.132 0.910 -1.104 1.00 97.88 109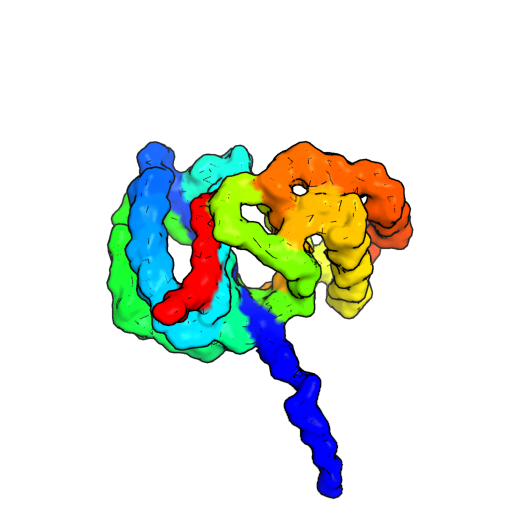 VAL A C 1
ATOM 856 O O . VAL A 1 109 ? -12.146 1.615 -0.895 1.00 97.88 109 VAL A O 1
ATOM 859 N N . GLY A 1 110 ? -13.994 1.114 -2.099 1.00 96.19 110 GLY A N 1
ATOM 860 C CA . GLY A 1 110 ? -13.801 2.113 -3.149 1.00 96.19 110 GLY A CA 1
ATOM 861 C C . GLY A 1 110 ? -13.124 1.544 -4.396 1.00 96.19 110 GLY A C 1
ATOM 862 O O . GLY A 1 110 ? -13.064 0.329 -4.589 1.00 96.19 110 GLY A O 1
ATOM 863 N N . GLN A 1 111 ? -12.640 2.432 -5.259 1.00 93.81 111 GLN A N 1
ATOM 864 C CA . GLN A 1 111 ? -11.962 2.092 -6.510 1.00 93.81 111 GLN A CA 1
ATOM 865 C C . GLN A 1 111 ? -10.636 2.849 -6.586 1.00 93.81 111 GLN A C 1
ATOM 867 O O . GLN A 1 111 ? -10.614 4.043 -6.291 1.00 93.81 111 GLN A O 1
ATOM 872 N N . PRO A 1 112 ? -9.524 2.192 -6.957 1.00 91.94 112 PRO A N 1
ATOM 873 C CA . PRO A 1 112 ? -8.245 2.878 -7.070 1.00 91.94 112 PRO A CA 1
ATOM 874 C C . PRO A 1 112 ? -8.310 3.998 -8.124 1.00 91.94 112 PRO A C 1
ATOM 876 O O . PRO A 1 112 ? -9.122 3.918 -9.056 1.00 91.94 112 PRO A O 1
ATOM 879 N N . PRO A 1 113 ? -7.457 5.033 -8.002 1.00 92.69 113 PRO A N 1
ATOM 880 C CA . PRO A 1 113 ? -7.334 6.051 -9.037 1.00 92.69 113 PRO A CA 1
ATOM 881 C C . PRO A 1 113 ? -7.015 5.403 -10.392 1.00 92.69 113 PRO A C 1
ATOM 883 O O . PRO A 1 113 ? -6.363 4.363 -10.463 1.00 92.69 113 PRO A O 1
ATOM 886 N N . ARG A 1 114 ? -7.503 6.012 -11.478 1.00 91.44 114 ARG A N 1
ATOM 887 C CA . ARG A 1 114 ? -7.268 5.538 -12.857 1.00 91.44 114 ARG A CA 1
ATOM 888 C C . ARG A 1 114 ? -6.148 6.290 -13.573 1.00 91.44 114 ARG A C 1
ATOM 890 O O . ARG A 1 114 ? -5.786 5.912 -14.681 1.00 91.44 114 ARG A O 1
ATOM 897 N N . ALA A 1 115 ? -5.638 7.352 -12.960 1.00 93.69 115 ALA A N 1
ATOM 898 C CA . ALA A 1 115 ? -4.569 8.182 -13.488 1.00 93.69 115 ALA A CA 1
ATOM 899 C C . ALA A 1 115 ? -3.551 8.495 -12.376 1.00 93.69 115 ALA A C 1
ATOM 901 O O . ALA A 1 115 ? -3.940 8.516 -11.203 1.00 93.69 115 ALA A O 1
ATOM 902 N N . PRO A 1 116 ? -2.278 8.744 -12.732 1.00 95.75 116 PRO A N 1
ATOM 903 C CA . PRO A 1 116 ? -1.267 9.254 -11.808 1.00 95.75 116 PRO A CA 1
ATOM 904 C C . PRO A 1 116 ? -1.653 10.578 -11.124 1.00 95.75 116 PRO A C 1
ATOM 906 O O . PRO A 1 116 ? -2.595 11.258 -11.528 1.00 95.75 116 PRO A O 1
ATOM 909 N N . GLY A 1 117 ? -0.878 10.968 -10.108 1.00 96.88 117 GLY A N 1
ATOM 910 C CA . GLY A 1 117 ? -1.046 12.205 -9.339 1.00 96.88 117 GLY A CA 1
ATOM 911 C C . GLY A 1 117 ? -1.915 12.123 -8.077 1.00 96.88 117 GLY A C 1
ATOM 912 O O . GLY A 1 117 ? -2.035 13.125 -7.375 1.00 96.88 117 GLY A O 1
ATOM 913 N N . ALA A 1 118 ? -2.500 10.967 -7.747 1.00 97.69 118 ALA A N 1
ATOM 914 C CA . ALA A 1 118 ? -3.289 10.812 -6.528 1.00 97.69 118 ALA A CA 1
ATOM 915 C C . ALA A 1 118 ? -2.416 10.905 -5.264 1.00 97.69 118 ALA A C 1
ATOM 917 O O . ALA A 1 118 ? -1.299 10.382 -5.210 1.00 97.69 118 ALA A O 1
ATOM 918 N N . TRP A 1 119 ? -2.965 11.529 -4.220 1.00 97.94 119 TRP A N 1
ATOM 919 C CA . TRP A 1 119 ? -2.332 11.636 -2.909 1.00 97.94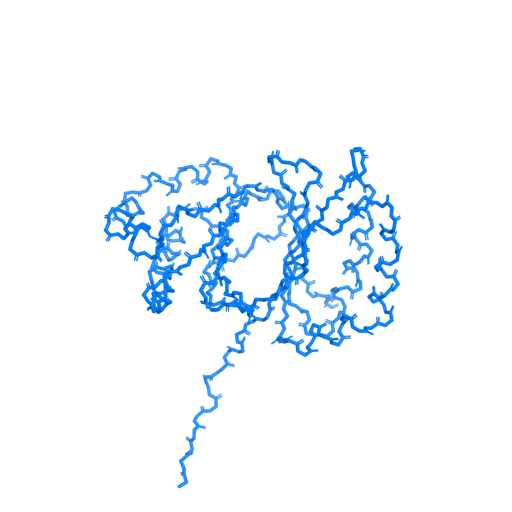 119 TRP A CA 1
ATOM 920 C C . TRP A 1 119 ? -2.530 10.345 -2.117 1.00 97.94 119 TRP A C 1
ATOM 922 O O . TRP A 1 119 ? -3.658 9.979 -1.776 1.00 97.94 119 TRP A O 1
ATOM 932 N N . CYS A 1 120 ? -1.439 9.663 -1.786 1.00 98.25 120 CYS A N 1
ATOM 933 C CA . CYS A 1 120 ? -1.473 8.372 -1.117 1.00 98.25 120 CYS A CA 1
ATOM 934 C C . CYS A 1 120 ? -0.865 8.414 0.282 1.00 98.25 120 CYS A C 1
ATOM 936 O O . CYS A 1 120 ? 0.113 9.111 0.542 1.00 98.25 120 CYS A O 1
ATOM 938 N N . GLN A 1 121 ? -1.418 7.597 1.174 1.00 97.88 121 GLN A N 1
ATOM 939 C CA . GLN A 1 121 ? -0.845 7.305 2.482 1.00 97.88 121 GLN A CA 1
ATOM 940 C C . GLN A 1 121 ? -0.663 5.794 2.631 1.00 97.88 121 GLN A C 1
ATOM 942 O O . GLN A 1 121 ? -1.609 5.035 2.400 1.00 97.88 121 GLN A O 1
ATOM 947 N N . LEU A 1 122 ? 0.528 5.372 3.060 1.00 98.25 122 LEU A N 1
ATOM 948 C CA . LEU A 1 122 ? 0.785 4.022 3.556 1.00 98.25 122 LEU A CA 1
ATOM 949 C C . LEU A 1 122 ? 0.992 4.088 5.063 1.00 98.25 122 LEU A C 1
ATOM 951 O O . LEU A 1 122 ? 1.856 4.824 5.531 1.00 98.25 122 LEU A O 1
ATOM 955 N N . VAL A 1 123 ? 0.196 3.337 5.821 1.00 98.38 123 VAL A N 1
ATOM 956 C CA . VAL A 1 123 ? 0.290 3.277 7.283 1.00 98.38 123 VAL A CA 1
ATOM 957 C C . VAL A 1 123 ? 0.586 1.853 7.713 1.00 98.38 123 VAL A C 1
ATOM 959 O O . VAL A 1 123 ? -0.235 0.967 7.484 1.00 98.38 123 VAL A O 1
ATOM 962 N N . GLU A 1 124 ? 1.728 1.636 8.352 1.00 97.44 124 GLU A N 1
ATOM 963 C CA . GLU A 1 124 ? 2.145 0.341 8.884 1.00 97.44 124 GLU A CA 1
ATOM 964 C C . GLU A 1 124 ? 1.642 0.144 10.319 1.00 97.44 124 GLU A C 1
ATOM 966 O O . GLU A 1 124 ? 1.686 1.049 11.160 1.00 97.44 124 GLU A O 1
ATOM 971 N N . TRP A 1 125 ? 1.159 -1.066 10.597 1.00 98.06 125 TRP A N 1
ATOM 972 C CA . TRP A 1 125 ? 0.555 -1.455 11.865 1.00 98.06 125 TRP A CA 1
ATOM 973 C C . TRP A 1 125 ? 1.182 -2.748 12.381 1.00 98.06 125 TRP A C 1
ATOM 975 O O . TRP A 1 125 ? 1.147 -3.778 11.709 1.00 98.06 125 TRP A O 1
ATOM 985 N N . ASN A 1 126 ? 1.671 -2.708 13.621 1.00 97.69 126 ASN A N 1
ATOM 986 C CA . ASN A 1 126 ? 2.055 -3.888 14.393 1.00 97.69 126 ASN A CA 1
ATOM 987 C C . ASN A 1 126 ? 1.022 -4.083 15.507 1.00 97.69 126 ASN A C 1
ATOM 989 O O . ASN A 1 126 ? 1.047 -3.379 16.520 1.00 97.69 126 ASN A O 1
ATOM 993 N N . ILE A 1 127 ? 0.071 -4.989 15.294 1.00 97.88 127 ILE A N 1
ATOM 994 C CA . ILE A 1 127 ? -1.049 -5.187 16.216 1.00 97.88 127 ILE A CA 1
ATOM 995 C C . ILE A 1 127 ? -0.689 -6.153 17.349 1.00 97.88 127 ILE A C 1
ATOM 997 O O . ILE A 1 127 ? 0.187 -7.008 17.226 1.00 97.88 127 ILE A O 1
ATOM 1001 N N . LYS A 1 128 ? -1.400 -6.033 18.469 1.00 97.44 128 LYS A N 1
ATOM 1002 C CA . LYS A 1 128 ? -1.320 -6.957 19.602 1.00 97.44 128 LYS A CA 1
ATOM 1003 C C . LYS A 1 128 ? -1.769 -8.357 19.179 1.00 97.44 128 LYS A C 1
ATOM 1005 O O . LYS A 1 128 ? -2.688 -8.514 18.372 1.00 97.44 128 LYS A O 1
ATOM 1010 N N . ALA A 1 129 ? -1.178 -9.374 19.800 1.00 94.19 129 ALA A N 1
ATOM 1011 C CA . ALA A 1 129 ? -1.629 -10.752 19.641 1.00 94.19 129 ALA A CA 1
ATOM 1012 C C . ALA A 1 129 ? -3.129 -10.878 19.973 1.00 94.19 129 ALA A C 1
ATOM 1014 O O . ALA A 1 129 ? -3.613 -10.290 20.939 1.00 94.19 129 ALA A O 1
ATOM 1015 N N . GLY A 1 130 ? -3.872 -11.614 19.142 1.00 93.81 130 GLY A N 1
ATOM 1016 C CA . GLY A 1 130 ? -5.320 -11.804 19.294 1.00 93.81 130 GLY A CA 1
ATOM 1017 C C . GLY A 1 130 ? -6.194 -10.619 18.857 1.00 93.81 130 GLY A C 1
ATOM 1018 O O . GLY A 1 130 ? -7.414 -10.755 18.827 1.00 93.81 130 GLY A O 1
ATOM 1019 N N . ALA A 1 131 ? -5.618 -9.476 18.466 1.00 96.56 131 ALA A N 1
ATOM 1020 C CA . ALA A 1 131 ? -6.399 -8.301 18.069 1.00 96.56 131 ALA A CA 1
ATOM 1021 C C . ALA A 1 131 ? -6.868 -8.319 16.601 1.00 96.56 131 ALA A C 1
ATOM 1023 O O . ALA A 1 131 ? -7.630 -7.434 16.221 1.00 96.56 131 ALA A O 1
ATOM 1024 N N . ALA A 1 132 ? -6.440 -9.292 15.784 1.00 96.44 132 ALA A N 1
ATOM 1025 C CA . ALA A 1 132 ? -6.638 -9.307 14.328 1.00 96.44 132 ALA A CA 1
ATOM 1026 C C . ALA A 1 132 ? -8.105 -9.144 13.908 1.00 96.44 132 ALA A C 1
ATOM 1028 O O . ALA A 1 132 ? -8.429 -8.186 13.217 1.00 96.44 132 ALA A O 1
ATOM 1029 N N . ALA A 1 133 ? -9.013 -9.991 14.402 1.00 96.38 133 ALA A N 1
ATOM 1030 C CA . ALA A 1 133 ? -10.424 -9.933 14.012 1.00 96.38 133 ALA A CA 1
ATOM 1031 C C . ALA A 1 133 ? -11.083 -8.588 14.377 1.00 96.38 133 ALA A C 1
ATOM 1033 O O . ALA A 1 133 ? -11.746 -7.962 13.551 1.00 96.38 133 ALA A O 1
ATOM 1034 N N . LYS A 1 134 ? -10.843 -8.089 15.601 1.00 97.12 134 LYS A N 1
ATOM 1035 C CA . LYS A 1 134 ? -11.332 -6.766 16.029 1.00 97.12 134 LYS A CA 1
ATOM 1036 C C . LYS A 1 134 ? -10.703 -5.652 15.186 1.00 97.12 134 LYS A C 1
ATOM 1038 O O . LYS A 1 134 ? -11.350 -4.647 14.879 1.00 97.12 134 LYS A O 1
ATOM 1043 N N . PHE A 1 135 ? -9.433 -5.819 14.819 1.00 97.94 135 PHE A N 1
ATOM 1044 C CA . PHE A 1 135 ? -8.701 -4.854 14.020 1.00 97.94 135 PHE A CA 1
ATOM 1045 C C . PHE A 1 135 ? -9.253 -4.774 12.594 1.00 97.94 135 PHE A C 1
ATOM 1047 O O . PHE A 1 135 ? -9.561 -3.685 12.124 1.00 97.94 135 PHE A O 1
ATOM 1054 N N . GLU A 1 136 ? -9.427 -5.903 11.922 1.00 98.00 136 GLU A N 1
ATOM 1055 C CA . GLU A 1 136 ? -9.963 -5.967 10.562 1.00 98.00 136 GLU A CA 1
ATOM 1056 C C . GLU A 1 136 ? -11.407 -5.435 10.510 1.00 98.00 136 GLU A C 1
ATOM 1058 O O . GLU A 1 136 ? -11.718 -4.587 9.672 1.00 98.00 136 GLU A O 1
ATOM 1063 N N . ALA A 1 137 ? -12.261 -5.814 11.472 1.00 98.00 137 ALA A N 1
ATOM 1064 C CA . ALA A 1 137 ? -13.643 -5.332 11.551 1.00 98.00 137 ALA A CA 1
ATOM 1065 C C . ALA A 1 137 ? -13.733 -3.804 11.718 1.00 98.00 137 ALA A C 1
ATOM 1067 O O . ALA A 1 137 ? -14.476 -3.132 11.005 1.00 98.00 137 ALA A O 1
ATOM 1068 N N . SER A 1 138 ? -12.934 -3.227 12.618 1.00 98.19 138 SER A N 1
ATOM 1069 C CA . SER A 1 138 ? -12.924 -1.770 12.817 1.00 98.19 138 SER A CA 1
ATOM 1070 C C . SER A 1 138 ? -12.334 -1.017 11.618 1.00 98.19 138 SER A C 1
ATOM 1072 O O . SER A 1 138 ? -12.790 0.081 11.298 1.00 98.19 138 SER A O 1
ATOM 1074 N N . ARG A 1 139 ? -11.369 -1.604 10.898 1.00 98.38 139 ARG A N 1
ATOM 1075 C CA . ARG A 1 139 ? -10.872 -1.068 9.619 1.00 98.38 139 ARG A CA 1
ATOM 1076 C C . ARG A 1 139 ? -11.952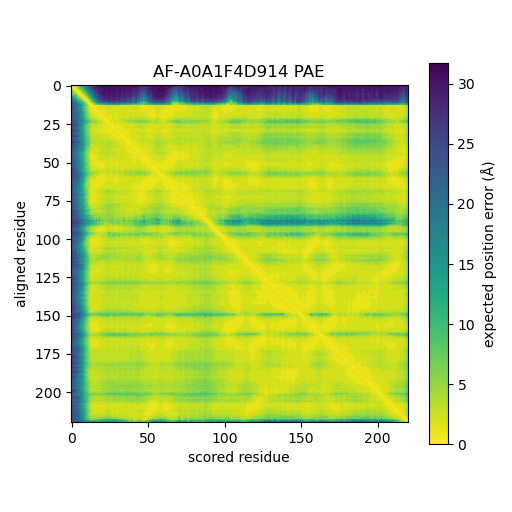 -1.069 8.543 1.00 98.38 139 ARG A C 1
ATOM 1078 O O . ARG A 1 139 ? -12.088 -0.053 7.869 1.00 98.38 139 ARG A O 1
ATOM 1085 N N . LYS A 1 140 ? -12.767 -2.123 8.439 1.00 98.38 140 LYS A N 1
ATOM 1086 C CA . LYS A 1 140 ? -13.916 -2.141 7.521 1.00 98.38 140 LYS A CA 1
ATOM 1087 C C . LYS A 1 140 ? -14.879 -0.985 7.798 1.00 98.38 140 LYS A C 1
ATOM 1089 O O . LYS A 1 140 ? -15.156 -0.215 6.883 1.00 98.38 140 LYS A O 1
ATOM 1094 N N . THR A 1 141 ? -15.292 -0.799 9.054 1.00 98.31 141 THR A N 1
ATOM 1095 C CA . THR A 1 141 ? -16.168 0.318 9.453 1.00 98.31 141 THR A CA 1
ATOM 1096 C C . THR A 1 141 ? -15.564 1.678 9.094 1.00 98.31 141 THR A C 1
ATOM 1098 O O . THR A 1 141 ? -16.237 2.522 8.505 1.00 98.31 141 THR A O 1
ATOM 1101 N N . LEU A 1 142 ? -14.281 1.902 9.403 1.00 98.19 142 LEU A N 1
ATOM 1102 C CA . LEU A 1 142 ? -13.603 3.160 9.072 1.00 98.19 142 LEU A CA 1
ATOM 1103 C C . LEU A 1 142 ? -13.510 3.395 7.560 1.00 98.19 142 LEU A C 1
ATOM 1105 O O . LEU A 1 142 ? -13.649 4.528 7.100 1.00 98.19 142 LEU A O 1
ATOM 1109 N N . PHE A 1 143 ? -13.239 2.346 6.786 1.00 98.38 143 PHE A N 1
ATOM 1110 C CA . PHE A 1 143 ? -13.122 2.445 5.336 1.00 98.38 143 PHE A CA 1
ATOM 1111 C C . PHE A 1 143 ? -14.466 2.785 4.694 1.00 98.38 143 PHE A C 1
ATOM 1113 O O . PHE A 1 143 ? -14.502 3.648 3.821 1.00 98.38 143 PHE A O 1
ATOM 1120 N N . ASP A 1 144 ? -15.564 2.202 5.182 1.00 98.19 144 ASP A N 1
ATOM 1121 C CA . ASP A 1 144 ? -16.916 2.544 4.729 1.00 98.19 144 ASP A CA 1
ATOM 1122 C C . ASP A 1 144 ? -17.264 4.005 5.045 1.00 98.19 144 ASP A C 1
ATOM 1124 O O . ASP A 1 144 ? -17.731 4.730 4.168 1.00 98.19 144 ASP A O 1
ATOM 1128 N N . LEU A 1 145 ? -16.956 4.482 6.259 1.00 97.94 145 LEU A N 1
ATOM 1129 C CA . LEU A 1 145 ? -17.168 5.887 6.636 1.00 97.94 145 LEU A CA 1
ATOM 1130 C C . LEU A 1 145 ? -16.375 6.849 5.744 1.00 97.94 145 LEU A C 1
ATOM 1132 O O . LEU A 1 145 ? -16.897 7.876 5.308 1.00 97.94 145 LEU A O 1
ATOM 1136 N N . ARG A 1 146 ? -15.116 6.515 5.447 1.00 97.19 146 ARG A N 1
ATOM 1137 C CA . ARG A 1 146 ? -14.275 7.298 4.532 1.00 97.19 146 ARG A CA 1
ATOM 1138 C C . ARG A 1 146 ? -14.813 7.277 3.109 1.00 97.19 146 ARG A C 1
ATOM 1140 O O . ARG A 1 146 ? -14.804 8.320 2.464 1.00 97.19 146 ARG A O 1
ATOM 1147 N N . GLN A 1 147 ? -15.322 6.141 2.643 1.00 97.00 147 GLN A N 1
ATOM 1148 C CA . GLN A 1 147 ? -15.936 6.044 1.323 1.00 97.00 147 GLN A CA 1
ATOM 1149 C C . GLN A 1 147 ? -17.215 6.879 1.221 1.00 97.00 147 GLN A C 1
ATOM 1151 O O . GLN A 1 147 ? -17.452 7.516 0.199 1.00 97.00 147 GLN A O 1
ATOM 1156 N N . GLN A 1 148 ? -18.029 6.888 2.277 1.00 96.50 148 GLN A N 1
ATOM 1157 C CA . GLN A 1 148 ? -19.309 7.589 2.293 1.00 96.50 148 GLN A CA 1
ATOM 1158 C C . GLN A 1 148 ? -19.158 9.105 2.477 1.00 96.50 148 GLN A C 1
ATOM 1160 O O . GLN A 1 148 ? -19.959 9.869 1.940 1.00 96.50 148 GLN A O 1
ATOM 1165 N N . HIS A 1 149 ? -18.159 9.547 3.246 1.00 93.69 149 HIS A N 1
ATOM 1166 C CA . HIS A 1 149 ? -18.078 10.940 3.699 1.00 93.69 149 HIS A CA 1
ATOM 1167 C C . HIS A 1 149 ? -16.729 11.622 3.454 1.00 93.69 149 HIS A C 1
ATOM 1169 O O . HIS A 1 149 ? -16.659 12.846 3.470 1.00 93.69 149 HIS A O 1
ATOM 1175 N N . GLY A 1 150 ? -15.653 10.858 3.276 1.00 86.00 150 GLY A N 1
ATOM 1176 C CA . GLY A 1 150 ? -14.278 11.355 3.356 1.00 86.00 150 GLY A CA 1
ATOM 1177 C C . GLY A 1 150 ? -13.630 11.746 2.029 1.00 86.00 150 GLY A C 1
ATOM 1178 O O . GLY A 1 150 ? -12.460 12.111 2.048 1.00 86.00 150 GLY A O 1
ATOM 1179 N N . GLY A 1 151 ? -14.333 11.637 0.894 1.00 86.75 151 GLY A N 1
ATOM 1180 C CA . GLY A 1 151 ? -13.788 12.021 -0.418 1.00 86.75 151 GLY A CA 1
ATOM 1181 C C . GLY A 1 151 ? -12.571 11.193 -0.853 1.00 86.75 151 GLY A C 1
ATOM 1182 O O . GLY A 1 151 ? -11.643 11.716 -1.463 1.00 86.75 151 GLY A O 1
ATOM 1183 N N . ILE A 1 152 ? -12.543 9.909 -0.490 1.00 96.69 152 ILE A N 1
ATOM 1184 C CA . ILE A 1 152 ? -11.448 8.982 -0.795 1.00 96.69 152 ILE A CA 1
ATOM 1185 C C . ILE A 1 152 ? -11.731 8.188 -2.080 1.00 96.69 152 ILE A C 1
ATOM 1187 O O . ILE A 1 152 ? -12.878 7.827 -2.351 1.00 96.69 152 ILE A O 1
ATOM 1191 N N . PHE A 1 153 ? -10.687 7.856 -2.844 1.00 97.06 153 PHE A N 1
ATOM 1192 C CA . PHE A 1 153 ? -10.801 6.903 -3.951 1.00 97.06 153 PHE A CA 1
ATOM 1193 C C . PHE A 1 153 ? -10.925 5.472 -3.434 1.00 97.06 153 PHE A C 1
ATOM 1195 O O . PHE A 1 153 ? -11.882 4.768 -3.756 1.00 97.06 153 PHE A O 1
ATOM 1202 N N . VAL A 1 154 ? -9.950 5.042 -2.627 1.00 97.62 154 VAL A N 1
ATOM 1203 C CA . VAL A 1 154 ? -9.882 3.676 -2.103 1.00 97.62 154 VAL A CA 1
ATOM 1204 C C . VAL A 1 154 ? -9.205 3.626 -0.737 1.00 97.62 154 VAL A C 1
ATOM 1206 O O . VAL A 1 154 ? -8.226 4.332 -0.485 1.00 97.62 154 VAL A O 1
ATOM 1209 N N . SER A 1 155 ? -9.699 2.744 0.131 1.00 98.50 155 SER A N 1
ATOM 1210 C CA . SER A 1 155 ? -8.974 2.230 1.297 1.00 98.50 155 SER A CA 1
ATOM 1211 C C . SER A 1 155 ? -8.741 0.735 1.150 1.00 98.50 155 SER A C 1
ATOM 1213 O O . SER A 1 155 ? -9.669 -0.016 0.843 1.00 98.50 155 SER A O 1
ATOM 1215 N N . GLN A 1 156 ? -7.515 0.295 1.410 1.00 98.31 156 GLN A N 1
ATOM 1216 C CA . GLN A 1 156 ? -7.138 -1.109 1.333 1.00 98.31 156 GLN A CA 1
ATOM 1217 C C . GLN A 1 156 ? -6.375 -1.542 2.579 1.00 98.31 156 GLN A C 1
ATOM 1219 O O . GLN A 1 156 ? -5.548 -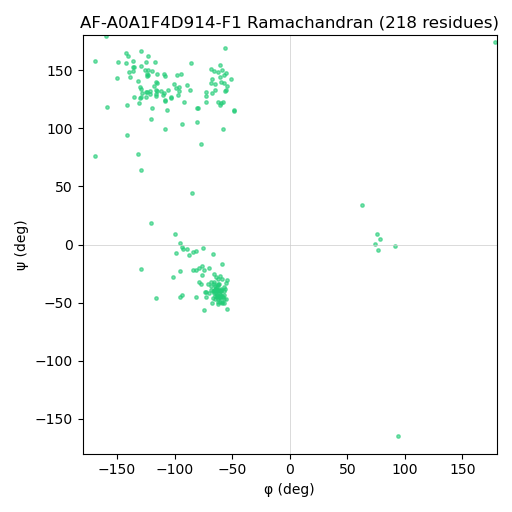0.789 3.096 1.00 98.31 156 GLN A O 1
ATOM 1224 N N . LEU A 1 157 ? -6.653 -2.759 3.046 1.00 98.62 157 LEU A N 1
ATOM 1225 C CA . LEU A 1 157 ? -5.964 -3.382 4.171 1.00 98.62 157 LEU A CA 1
ATOM 1226 C C . LEU A 1 157 ? -5.218 -4.625 3.698 1.00 98.62 157 LEU A C 1
ATOM 1228 O O . LEU A 1 157 ? -5.815 -5.517 3.098 1.00 98.62 157 LEU A O 1
ATOM 1232 N N . PHE A 1 158 ? -3.935 -4.688 4.033 1.00 98.38 158 PHE A N 1
ATOM 1233 C CA . PHE A 1 158 ? -3.036 -5.766 3.658 1.00 98.38 158 PHE A CA 1
ATOM 1234 C C . PHE A 1 158 ? -2.468 -6.411 4.915 1.00 98.38 158 PHE A C 1
ATOM 1236 O O . PHE A 1 158 ? -1.951 -5.704 5.780 1.00 98.38 158 PHE A O 1
ATOM 1243 N N . ARG A 1 159 ? -2.541 -7.739 5.011 1.00 98.19 159 ARG A N 1
ATOM 1244 C CA . ARG A 1 159 ? -1.946 -8.524 6.099 1.00 98.19 159 ARG A CA 1
ATOM 1245 C C . ARG A 1 159 ? -0.676 -9.194 5.611 1.00 98.19 159 ARG A C 1
ATOM 1247 O O . ARG A 1 159 ? -0.693 -9.865 4.582 1.00 98.19 159 ARG A O 1
ATOM 1254 N N . PHE A 1 160 ? 0.423 -9.000 6.327 1.00 97.44 160 PHE A N 1
ATOM 1255 C CA . PHE A 1 160 ? 1.703 -9.584 5.957 1.00 97.44 160 PHE A CA 1
ATOM 1256 C C . PHE A 1 160 ? 1.658 -11.105 6.117 1.00 97.44 160 PHE A C 1
ATOM 1258 O O . PHE A 1 160 ? 1.262 -11.623 7.161 1.00 97.44 160 PHE A O 1
ATOM 1265 N N . LEU A 1 161 ? 2.092 -11.836 5.091 1.00 96.12 161 LEU A N 1
ATOM 1266 C CA . LEU A 1 161 ? 2.067 -13.300 5.111 1.00 96.12 161 LEU A CA 1
ATOM 1267 C C . LEU A 1 161 ? 3.186 -13.907 5.966 1.00 96.12 161 LEU A C 1
ATOM 1269 O O . LEU A 1 161 ? 3.081 -15.065 6.362 1.00 96.12 161 LEU A O 1
ATOM 1273 N N . GLY A 1 162 ? 4.241 -13.146 6.276 1.00 93.44 162 GLY A N 1
ATOM 1274 C CA . GLY A 1 162 ? 5.299 -13.598 7.185 1.00 93.44 162 GLY A CA 1
ATOM 1275 C C . GLY A 1 162 ? 4.927 -13.495 8.669 1.00 93.44 162 GLY A C 1
ATOM 1276 O O . GLY A 1 162 ? 5.538 -14.170 9.494 1.00 93.44 162 GLY A O 1
ATOM 1277 N N . ASN A 1 163 ? 3.934 -12.670 9.021 1.00 91.44 163 ASN A N 1
ATOM 1278 C CA . ASN A 1 163 ? 3.471 -12.480 10.395 1.00 91.44 163 ASN A CA 1
ATOM 1279 C C . ASN A 1 163 ? 2.044 -11.907 10.419 1.00 91.44 163 ASN A C 1
ATOM 1281 O O . ASN A 1 163 ? 1.817 -10.768 10.015 1.00 91.44 163 ASN A O 1
ATOM 1285 N N . SER A 1 164 ? 1.097 -12.650 10.997 1.00 90.50 164 SER A N 1
ATOM 1286 C CA . SER A 1 164 ? -0.324 -12.272 11.065 1.00 90.50 164 SER A CA 1
ATOM 1287 C C . SER A 1 164 ? -0.632 -11.043 11.933 1.00 90.50 164 SER A C 1
ATOM 1289 O O . SER A 1 164 ? -1.774 -10.582 11.956 1.00 90.50 164 SER A O 1
ATOM 1291 N N . SER A 1 165 ? 0.353 -10.531 12.675 1.00 95.94 165 SER A N 1
ATOM 1292 C CA . SER A 1 165 ? 0.238 -9.308 13.482 1.00 95.94 165 SER A CA 1
ATOM 1293 C C . SER A 1 165 ? 0.708 -8.050 12.744 1.00 95.94 165 SER A C 1
ATOM 1295 O O . SER A 1 165 ? 0.641 -6.957 13.306 1.00 95.94 165 SER A O 1
ATOM 1297 N N . GLN A 1 166 ? 1.196 -8.177 11.509 1.00 97.12 166 GLN A N 1
ATOM 1298 C CA . GLN A 1 166 ? 1.691 -7.052 10.722 1.00 97.12 166 GLN A CA 1
ATOM 1299 C C . GLN A 1 166 ? 0.746 -6.738 9.573 1.00 97.12 166 GLN A C 1
ATOM 1301 O O . GLN A 1 166 ? 0.343 -7.620 8.815 1.00 97.12 166 GLN A O 1
ATOM 1306 N N . TYR A 1 167 ? 0.401 -5.463 9.450 1.00 98.25 167 TYR A N 1
ATOM 1307 C CA . TYR A 1 167 ? -0.477 -4.962 8.405 1.00 98.25 167 TYR A CA 1
ATOM 1308 C C . TYR A 1 167 ? 0.086 -3.673 7.832 1.00 98.25 167 TYR A C 1
ATOM 1310 O O . TYR A 1 167 ? 0.797 -2.934 8.515 1.00 98.25 167 TYR A O 1
ATOM 1318 N N . PHE A 1 168 ? -0.326 -3.344 6.615 1.00 98.06 168 PHE A N 1
ATOM 1319 C CA . PHE A 1 168 ? -0.357 -1.950 6.206 1.00 98.06 168 PHE A CA 1
ATOM 1320 C C . PHE A 1 168 ? -1.718 -1.581 5.627 1.00 98.06 168 PHE A C 1
ATOM 1322 O O . PHE A 1 168 ? -2.463 -2.418 5.113 1.00 98.06 168 PHE A O 1
ATOM 1329 N N . VAL A 1 169 ? -2.044 -0.300 5.740 1.00 98.56 169 VAL A N 1
ATOM 1330 C CA . VAL A 1 169 ? -3.211 0.321 5.125 1.00 98.56 169 VAL A CA 1
ATOM 1331 C C . VAL A 1 169 ? -2.723 1.238 4.018 1.00 98.56 169 VAL A C 1
ATOM 1333 O O . VAL A 1 169 ? -1.874 2.088 4.272 1.00 98.56 169 VAL A O 1
ATOM 1336 N N . MET A 1 170 ? -3.278 1.088 2.816 1.00 98.44 170 MET A N 1
ATOM 1337 C CA . MET A 1 170 ? -3.102 2.052 1.731 1.00 98.44 170 MET A CA 1
ATOM 1338 C C . MET A 1 170 ? -4.382 2.850 1.546 1.00 98.44 170 MET A C 1
ATOM 1340 O O . MET A 1 170 ? -5.474 2.282 1.473 1.00 98.44 170 MET A O 1
ATOM 1344 N N . GLN A 1 171 ? -4.239 4.163 1.441 1.00 98.38 171 GLN A N 1
ATOM 1345 C CA . GLN A 1 171 ? -5.338 5.082 1.184 1.00 98.38 171 GLN A CA 1
ATOM 1346 C C . GLN A 1 171 ? -4.961 6.007 0.040 1.00 98.38 171 GLN A C 1
ATOM 1348 O O . GLN A 1 171 ? -3.840 6.509 0.030 1.00 98.38 171 GLN A O 1
ATOM 1353 N N . ALA A 1 172 ? -5.875 6.234 -0.900 1.00 98.19 172 ALA A N 1
ATOM 1354 C CA . ALA A 1 172 ? -5.659 7.157 -2.011 1.00 98.19 172 ALA A CA 1
ATOM 1355 C C . ALA A 1 172 ? -6.774 8.202 -2.066 1.00 98.19 172 ALA A C 1
ATOM 1357 O O . ALA A 1 172 ? -7.954 7.857 -2.037 1.00 98.19 172 ALA A O 1
ATOM 1358 N N . TYR A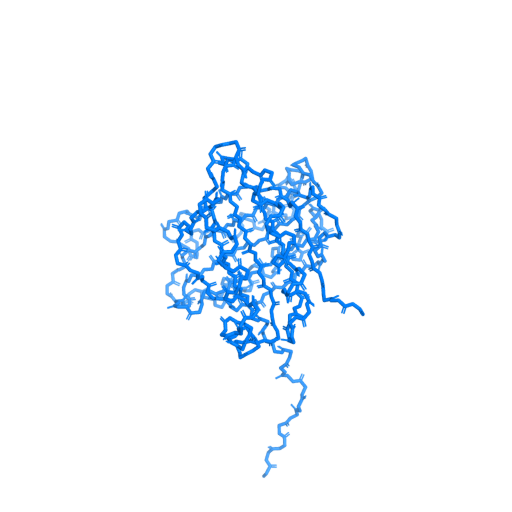 1 173 ? -6.381 9.463 -2.178 1.00 97.81 173 TYR A N 1
ATOM 1359 C CA . TYR A 1 173 ? -7.238 10.639 -2.249 1.00 97.81 173 TYR A CA 1
ATOM 1360 C C . TYR A 1 173 ? -6.924 11.403 -3.534 1.00 97.81 173 TYR A C 1
ATOM 1362 O O . TYR A 1 173 ? -5.857 11.226 -4.124 1.00 97.81 173 TYR A O 1
ATOM 1370 N N . GLU A 1 174 ? -7.830 12.282 -3.954 1.00 95.94 174 GLU A N 1
ATOM 1371 C CA . GLU A 1 174 ? -7.586 13.157 -5.105 1.00 95.94 174 GLU A CA 1
ATOM 1372 C C . GLU A 1 174 ? -6.343 14.026 -4.898 1.00 95.94 174 GLU A C 1
ATOM 1374 O O . GLU A 1 174 ? -5.489 14.124 -5.771 1.00 95.94 174 GLU A O 1
ATOM 1379 N N . ASN A 1 175 ? -6.218 14.621 -3.714 1.00 96.00 175 ASN A N 1
ATOM 1380 C CA . ASN A 1 175 ? -5.120 15.502 -3.344 1.00 96.00 175 ASN A CA 1
ATOM 1381 C C . ASN A 1 175 ? -5.013 15.604 -1.808 1.00 96.00 175 ASN A C 1
ATOM 1383 O O . ASN A 1 175 ? -5.797 15.007 -1.062 1.00 96.00 175 ASN A O 1
ATOM 1387 N N . ARG A 1 176 ? -4.031 16.377 -1.329 1.00 96.06 176 ARG A N 1
ATOM 1388 C CA . ARG A 1 176 ? -3.798 16.621 0.104 1.00 96.06 176 ARG A CA 1
ATOM 1389 C C . ARG A 1 176 ? -4.981 17.301 0.804 1.00 96.06 176 ARG A C 1
ATOM 1391 O O . ARG A 1 176 ? -5.223 17.031 1.983 1.00 96.06 176 ARG A O 1
ATOM 1398 N N . ASP A 1 177 ? -5.700 18.179 0.112 1.00 96.31 177 ASP A N 1
ATOM 1399 C CA . ASP A 1 177 ? -6.807 18.935 0.702 1.00 96.31 177 ASP A CA 1
ATOM 1400 C C . ASP A 1 177 ? -8.020 18.032 0.925 1.00 96.31 177 ASP A C 1
ATOM 1402 O O . ASP A 1 177 ? -8.616 18.073 2.000 1.00 96.31 177 ASP A O 1
ATOM 1406 N N . ALA A 1 178 ? -8.317 17.142 -0.027 1.00 95.75 178 ALA A N 1
ATOM 1407 C CA . ALA A 1 178 ? -9.331 16.100 0.126 1.00 95.75 178 ALA A CA 1
ATOM 1408 C C . ALA A 1 178 ? -9.019 15.186 1.324 1.00 95.75 178 ALA A C 1
ATOM 1410 O O . ALA A 1 178 ? -9.888 14.913 2.152 1.00 95.75 178 ALA A O 1
ATOM 1411 N N . GLU A 1 179 ? -7.757 14.775 1.469 1.00 96.12 179 GLU A N 1
ATOM 1412 C CA . GLU A 1 179 ? -7.297 13.982 2.612 1.00 96.12 179 GLU A CA 1
ATOM 1413 C C . GLU A 1 179 ? -7.484 14.726 3.946 1.00 96.12 179 GLU A C 1
ATOM 1415 O O . GLU A 1 179 ? -8.022 14.175 4.911 1.00 96.12 179 GLU A O 1
ATOM 1420 N N . SER A 1 180 ? -7.105 16.005 3.981 1.00 95.44 180 SER A N 1
ATOM 1421 C CA . SER A 1 180 ? -7.230 16.857 5.166 1.00 95.44 180 SER A CA 1
ATOM 1422 C C . SER A 1 180 ? -8.694 17.104 5.543 1.00 95.44 180 SER A C 1
ATOM 1424 O O . SER A 1 180 ? -9.044 17.012 6.721 1.00 95.44 180 SER A O 1
ATOM 1426 N N . ALA A 1 181 ? -9.562 17.354 4.560 1.00 95.44 181 ALA A N 1
ATOM 1427 C CA . ALA A 1 181 ? -11.001 17.508 4.757 1.00 95.44 181 ALA A CA 1
ATOM 1428 C C . ALA A 1 181 ? -11.647 16.210 5.270 1.00 95.44 181 ALA A C 1
ATOM 1430 O O . ALA A 1 181 ? -12.468 16.242 6.185 1.00 95.44 181 ALA A O 1
ATOM 1431 N N . GLY A 1 182 ? -11.219 15.047 4.769 1.00 93.94 182 GLY A N 1
ATOM 1432 C CA . GLY A 1 182 ? -11.701 13.751 5.248 1.00 93.94 182 GLY A CA 1
ATOM 1433 C C . GLY A 1 182 ? -11.449 13.518 6.745 1.00 93.94 182 GLY A C 1
ATOM 1434 O O . GLY A 1 182 ? -12.241 12.852 7.412 1.00 93.94 182 GLY A O 1
ATOM 1435 N N . ARG A 1 183 ? -10.387 14.101 7.318 1.00 92.06 183 ARG A N 1
ATOM 1436 C CA . ARG A 1 183 ? -10.083 14.001 8.761 1.00 92.06 183 ARG A CA 1
ATOM 1437 C C . ARG A 1 183 ? -10.988 14.853 9.647 1.00 92.06 183 ARG A C 1
ATOM 1439 O O . ARG A 1 183 ? -11.075 14.583 10.846 1.00 92.06 183 ARG A O 1
ATOM 1446 N N . THR A 1 184 ? -11.618 15.888 9.097 1.00 95.56 184 THR A N 1
ATOM 1447 C CA . THR A 1 184 ? -12.488 16.798 9.857 1.00 95.56 184 THR A CA 1
ATOM 1448 C C . THR A 1 184 ? -13.957 16.385 9.823 1.00 95.56 184 THR A C 1
ATOM 1450 O O . THR A 1 184 ? -14.774 16.974 10.526 1.00 95.56 184 THR A O 1
ATOM 1453 N N . VAL A 1 185 ? -14.296 15.334 9.069 1.00 97.19 185 VAL A N 1
ATOM 1454 C CA . VAL A 1 185 ? -15.639 14.745 9.034 1.00 97.19 185 VAL A CA 1
ATOM 1455 C C . VAL A 1 185 ? -16.040 14.252 10.437 1.00 97.19 185 VAL A C 1
ATOM 1457 O O . VAL A 1 185 ? -15.368 13.365 10.980 1.00 97.19 185 VAL A O 1
ATOM 1460 N N . PRO A 1 186 ? -17.155 14.742 11.019 1.00 98.00 186 PRO A N 1
ATOM 1461 C CA . PRO A 1 186 ? -17.557 14.404 12.387 1.00 98.00 186 PRO A CA 1
ATOM 1462 C C . PRO A 1 186 ? -17.715 12.902 12.645 1.00 98.00 186 PRO A C 1
ATOM 1464 O O . PRO A 1 186 ? -17.309 12.409 13.692 1.00 98.00 186 PRO A O 1
ATOM 1467 N N . GLN A 1 187 ? -18.252 12.150 11.682 1.00 97.69 187 GLN A N 1
ATOM 1468 C CA . GLN A 1 187 ? -18.438 10.700 11.781 1.00 97.69 187 GLN A CA 1
ATOM 1469 C C . GLN A 1 187 ? -17.096 9.960 11.882 1.00 97.69 187 GLN A C 1
ATOM 1471 O O . GLN A 1 187 ? -16.970 8.994 12.634 1.00 97.69 187 GLN A O 1
ATOM 1476 N N . ILE A 1 188 ? -16.079 10.429 11.154 1.00 97.31 188 ILE A N 1
ATOM 1477 C CA . ILE A 1 188 ? -14.731 9.851 11.173 1.00 97.31 188 ILE A CA 1
ATOM 1478 C C . ILE A 1 188 ? -14.025 10.214 12.486 1.00 97.31 188 ILE A C 1
ATOM 1480 O O . ILE A 1 188 ? -13.397 9.354 13.103 1.00 97.31 188 ILE A O 1
ATOM 1484 N N . GLN A 1 189 ? -14.176 11.450 12.968 1.00 97.62 189 GLN A N 1
ATOM 1485 C CA . GLN A 1 189 ? -13.644 11.860 14.272 1.00 97.62 189 GLN A CA 1
ATOM 1486 C C . GLN A 1 189 ? -14.284 11.078 15.426 1.00 97.62 189 GLN A C 1
ATOM 1488 O O . GLN A 1 189 ? -13.574 10.563 16.291 1.00 97.62 189 GLN A O 1
ATOM 1493 N N . ALA A 1 190 ? -15.612 10.925 15.405 1.00 98.12 190 ALA A N 1
ATOM 1494 C CA . ALA A 1 190 ? -16.348 10.126 16.380 1.00 98.12 190 ALA A CA 1
ATOM 1495 C C . ALA A 1 190 ? -15.894 8.660 16.362 1.00 98.12 190 ALA A C 1
ATOM 1497 O O . ALA A 1 190 ? -15.710 8.060 17.422 1.00 98.12 190 ALA A O 1
ATOM 1498 N N . PHE A 1 191 ? -15.634 8.097 15.176 1.00 98.00 191 PHE A N 1
ATOM 1499 C CA . PHE A 1 191 ? -15.067 6.756 15.057 1.00 98.00 191 PHE A CA 1
ATOM 1500 C C . PHE A 1 191 ? -13.713 6.644 15.769 1.00 98.00 191 PHE A C 1
ATOM 1502 O O . PHE A 1 191 ? -13.531 5.714 16.554 1.00 98.00 191 PHE A O 1
ATOM 1509 N N . PHE A 1 192 ? -12.779 7.572 15.530 1.00 96.69 192 PHE A N 1
ATOM 1510 C CA . PHE A 1 192 ? -11.456 7.534 16.165 1.00 96.69 192 PHE A CA 1
ATOM 1511 C C . PHE A 1 192 ? -11.514 7.745 17.681 1.00 96.69 192 PHE A C 1
ATOM 1513 O O . PHE A 1 192 ? -10.737 7.120 18.401 1.00 96.69 192 PHE A O 1
ATOM 1520 N N . ALA A 1 193 ? -12.446 8.569 18.170 1.00 97.19 193 ALA A N 1
ATOM 1521 C CA . ALA A 1 193 ? -12.683 8.733 19.602 1.00 97.19 193 ALA A CA 1
ATOM 1522 C C . ALA A 1 193 ? -13.200 7.436 20.253 1.00 97.19 193 ALA A C 1
ATOM 1524 O O . ALA A 1 193 ? -12.776 7.092 21.354 1.00 97.19 193 ALA A O 1
ATOM 1525 N N . ALA A 1 194 ? -14.078 6.701 19.561 1.00 97.38 194 ALA A N 1
ATOM 1526 C CA . ALA A 1 194 ? -14.643 5.439 20.042 1.00 97.38 194 ALA A CA 1
ATOM 1527 C C . ALA A 1 194 ? -13.725 4.218 19.837 1.00 97.38 194 ALA A C 1
ATOM 1529 O O . ALA A 1 194 ? -13.890 3.217 20.526 1.00 97.38 194 ALA A O 1
ATOM 1530 N N . HIS A 1 195 ? -12.777 4.284 18.898 1.00 96.25 195 HIS A N 1
ATOM 1531 C CA . HIS A 1 195 ? -11.872 3.184 18.544 1.00 96.25 195 HIS A CA 1
ATOM 1532 C C . HIS A 1 195 ? -10.412 3.659 18.539 1.00 96.25 195 HIS A C 1
ATOM 1534 O O . HIS A 1 195 ? -9.767 3.665 17.480 1.00 96.25 195 HIS A O 1
ATOM 1540 N N . PRO A 1 196 ? -9.862 4.071 19.694 1.00 95.62 196 PRO A N 1
ATOM 1541 C CA . PRO A 1 196 ? -8.504 4.584 19.745 1.00 95.62 196 PRO A CA 1
ATOM 1542 C C . PRO A 1 196 ? -7.503 3.517 19.288 1.00 95.62 196 PRO A C 1
ATOM 1544 O O . PRO A 1 196 ? -7.648 2.325 19.568 1.00 95.62 196 PRO A O 1
ATOM 1547 N N . ALA A 1 197 ? -6.442 3.941 18.593 1.00 94.44 197 ALA A N 1
ATOM 1548 C CA . ALA A 1 197 ? -5.431 3.024 18.060 1.00 94.44 197 ALA A CA 1
ATOM 1549 C C . ALA A 1 197 ? -4.817 2.130 19.154 1.00 94.44 197 ALA A C 1
ATOM 1551 O O . ALA A 1 197 ? -4.529 0.959 18.905 1.00 94.44 197 ALA A O 1
ATOM 1552 N N . THR A 1 198 ? -4.694 2.656 20.377 1.00 95.88 198 THR A N 1
ATOM 1553 C CA . THR A 1 198 ? -4.173 1.962 21.565 1.00 95.88 198 THR A CA 1
ATOM 1554 C C . THR A 1 198 ? -4.946 0.702 21.941 1.00 95.88 198 THR A C 1
ATOM 1556 O O . THR A 1 198 ? -4.403 -0.133 22.664 1.00 95.88 198 THR A O 1
ATOM 1559 N N . GLU A 1 199 ? -6.167 0.491 21.442 1.00 96.06 199 GLU A N 1
ATOM 1560 C CA . GLU A 1 199 ? -6.842 -0.802 21.579 1.00 96.06 199 GLU A CA 1
ATOM 1561 C C . GLU A 1 199 ? -6.070 -1.912 20.863 1.00 96.06 199 GLU A C 1
ATOM 1563 O O . GLU A 1 199 ? -5.920 -3.013 21.396 1.00 96.06 199 GLU A O 1
ATOM 1568 N N . TYR A 1 200 ? -5.520 -1.599 19.690 1.00 96.88 200 TYR A N 1
ATOM 1569 C CA . TYR A 1 200 ? -4.964 -2.573 18.761 1.00 96.88 200 TYR A CA 1
ATOM 1570 C C . TYR A 1 200 ? -3.446 -2.656 18.798 1.00 96.88 200 TYR A C 1
ATOM 1572 O O . TYR A 1 200 ? -2.913 -3.717 18.498 1.00 96.88 200 TYR A O 1
ATOM 1580 N N . VAL A 1 201 ? -2.749 -1.575 19.152 1.00 96.75 201 VAL A N 1
ATOM 1581 C CA . VAL A 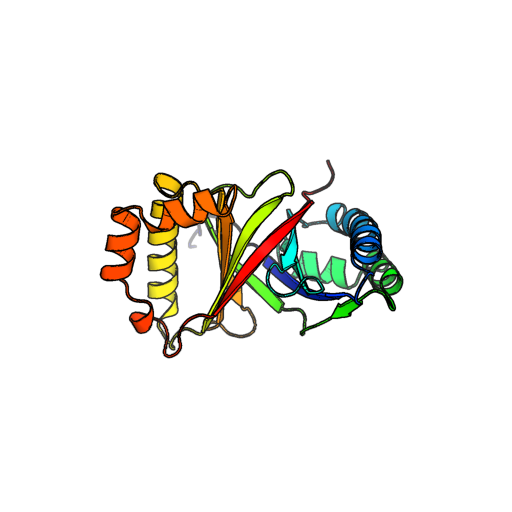1 201 ? -1.280 -1.494 19.096 1.00 96.75 201 VAL A CA 1
ATOM 1582 C C . VAL A 1 201 ? -0.678 -1.093 20.439 1.00 96.75 201 VAL A C 1
ATOM 1584 O O . VAL A 1 201 ? -1.353 -0.501 21.282 1.00 96.75 201 VAL A O 1
ATOM 1587 N N . THR A 1 202 ? 0.590 -1.439 20.655 1.00 90.75 202 THR A N 1
ATOM 1588 C CA . THR A 1 202 ? 1.397 -0.957 21.794 1.00 90.75 202 THR A CA 1
ATOM 1589 C C . THR A 1 202 ? 2.250 0.256 21.432 1.00 90.75 202 THR A C 1
ATOM 1591 O O . THR A 1 202 ? 2.623 1.025 22.312 1.00 90.75 202 THR A O 1
ATOM 1594 N N . GLN A 1 203 ? 2.536 0.443 20.145 1.00 92.81 203 GLN A N 1
ATOM 1595 C CA . GLN A 1 203 ? 3.271 1.577 19.595 1.00 92.81 203 GLN A CA 1
ATOM 1596 C C . GLN A 1 203 ? 2.422 2.254 18.528 1.00 92.81 203 GLN A C 1
ATOM 1598 O O . GLN A 1 203 ? 1.656 1.585 17.836 1.00 92.81 203 GLN A O 1
ATOM 1603 N N . ALA A 1 204 ? 2.542 3.575 18.403 1.00 93.06 204 ALA A N 1
ATOM 1604 C CA . ALA A 1 204 ? 1.810 4.315 17.386 1.00 93.06 204 ALA A CA 1
ATOM 1605 C C . ALA A 1 204 ? 2.139 3.771 15.979 1.00 93.06 204 ALA A C 1
ATOM 1607 O O . ALA A 1 204 ? 3.302 3.465 15.707 1.00 93.06 204 ALA A O 1
ATOM 1608 N N . PRO A 1 205 ? 1.138 3.642 15.091 1.00 94.94 205 PRO A N 1
ATOM 1609 C CA . PRO A 1 205 ? 1.382 3.236 13.715 1.00 94.94 205 PRO A CA 1
ATOM 1610 C C . PRO A 1 205 ? 2.200 4.304 12.979 1.00 94.94 205 PRO A C 1
ATOM 1612 O O . PRO A 1 205 ? 2.076 5.499 13.261 1.00 94.94 205 PRO A O 1
ATOM 1615 N N . VAL A 1 206 ? 3.018 3.874 12.021 1.00 94.50 206 VAL A N 1
ATOM 1616 C CA . VAL A 1 206 ? 3.900 4.763 11.252 1.00 94.50 206 VAL A CA 1
ATOM 1617 C C . VAL A 1 206 ? 3.292 4.982 9.876 1.00 94.50 206 VAL A C 1
ATOM 1619 O O . VAL A 1 206 ? 2.961 4.022 9.186 1.00 94.50 206 VAL A O 1
ATOM 1622 N N . GLY A 1 207 ? 3.106 6.245 9.495 1.00 95.62 207 GLY A N 1
ATOM 1623 C CA . GLY A 1 207 ? 2.515 6.630 8.218 1.00 95.62 207 GLY A CA 1
ATOM 1624 C C . GLY A 1 207 ? 3.480 7.425 7.352 1.00 95.62 207 GLY A C 1
ATOM 1625 O O . GLY A 1 207 ? 4.111 8.363 7.831 1.00 95.62 207 GLY A O 1
ATOM 1626 N N . GLU A 1 208 ? 3.527 7.096 6.068 1.00 97.19 208 GLU A N 1
ATOM 1627 C CA . GLU A 1 208 ? 4.263 7.836 5.046 1.00 97.19 208 GLU A CA 1
ATOM 1628 C C . GLU A 1 208 ? 3.321 8.269 3.918 1.00 97.19 208 GLU A C 1
ATOM 1630 O O . GLU A 1 208 ? 2.324 7.597 3.632 1.00 97.19 208 GLU A O 1
ATOM 1635 N N . TYR A 1 209 ? 3.643 9.392 3.273 1.00 98.06 209 TYR A N 1
ATOM 1636 C CA . TYR A 1 209 ? 2.866 9.923 2.155 1.00 98.06 209 TYR A CA 1
ATOM 1637 C C . TYR A 1 209 ? 3.606 9.789 0.838 1.00 98.06 209 TYR A C 1
ATOM 1639 O O . TYR A 1 209 ? 4.830 9.935 0.769 1.00 98.06 209 TYR A O 1
ATOM 1647 N N . TYR A 1 210 ? 2.819 9.568 -0.204 1.00 98.50 210 TYR A N 1
ATOM 1648 C CA . TYR A 1 210 ? 3.277 9.301 -1.549 1.00 98.50 210 TYR A CA 1
ATOM 1649 C C . TYR A 1 210 ? 2.395 10.018 -2.569 1.00 98.50 210 TYR A C 1
ATOM 1651 O O . TYR A 1 210 ? 1.253 10.374 -2.277 1.00 98.50 210 TYR A O 1
ATOM 1659 N N . THR A 1 211 ? 2.909 10.161 -3.783 1.00 98.00 211 THR A N 1
ATOM 1660 C CA . THR A 1 211 ? 2.098 10.404 -4.979 1.00 98.00 211 THR A CA 1
ATOM 1661 C C . THR A 1 211 ? 2.095 9.155 -5.855 1.00 98.00 211 THR A C 1
ATOM 1663 O O . THR A 1 211 ? 3.103 8.445 -5.912 1.00 98.00 211 THR A O 1
ATOM 1666 N N . THR A 1 212 ? 0.986 8.864 -6.534 1.00 97.69 212 THR A N 1
ATOM 1667 C CA . THR A 1 212 ? 0.975 7.826 -7.575 1.00 97.69 212 THR A CA 1
ATOM 1668 C C . THR A 1 212 ? 1.711 8.332 -8.810 1.00 97.69 212 THR A C 1
ATOM 1670 O O . THR A 1 212 ? 1.315 9.351 -9.377 1.00 97.69 212 THR A O 1
ATOM 1673 N N . VAL A 1 213 ? 2.740 7.611 -9.240 1.00 96.88 213 VAL A N 1
ATOM 1674 C CA . VAL A 1 213 ? 3.524 7.921 -10.445 1.00 96.88 213 VAL A CA 1
ATOM 1675 C C . VAL A 1 213 ? 2.996 7.138 -11.636 1.00 96.88 213 VAL A C 1
ATOM 1677 O O . VAL A 1 213 ? 2.758 7.705 -12.693 1.00 96.88 213 VAL A O 1
ATOM 1680 N N . GLU A 1 214 ? 2.727 5.849 -11.438 1.00 95.25 214 GLU A N 1
ATOM 1681 C CA . GLU A 1 214 ? 2.193 4.965 -12.470 1.00 95.25 214 GLU A CA 1
ATOM 1682 C C . GLU A 1 214 ? 1.083 4.089 -11.898 1.00 95.25 214 GLU A C 1
ATOM 1684 O O . GLU A 1 214 ? 1.079 3.736 -10.714 1.00 95.25 214 GLU A O 1
ATOM 1689 N N . ILE A 1 215 ? 0.128 3.746 -12.762 1.00 94.81 215 ILE A N 1
ATOM 1690 C CA . ILE A 1 215 ? -0.971 2.833 -12.453 1.00 94.81 215 ILE A CA 1
ATOM 1691 C C . ILE A 1 215 ? -1.123 1.878 -13.627 1.00 94.81 215 ILE A C 1
ATOM 1693 O O . ILE A 1 215 ? -1.286 2.302 -14.774 1.00 94.81 215 ILE A O 1
ATOM 1697 N N . ALA A 1 216 ? -1.101 0.581 -13.336 1.00 93.94 216 ALA A N 1
ATOM 1698 C CA . ALA A 1 216 ? -1.218 -0.451 -14.348 1.00 93.94 216 ALA A CA 1
ATOM 1699 C C . ALA A 1 216 ? -2.381 -1.404 -14.062 1.00 93.94 216 ALA A C 1
ATOM 1701 O O . ALA A 1 216 ? -2.707 -1.735 -12.921 1.00 93.94 216 ALA A O 1
ATOM 1702 N N . SER A 1 217 ? -3.003 -1.858 -15.142 1.00 91.56 217 SER A N 1
ATOM 1703 C CA . SER A 1 217 ? -4.027 -2.905 -15.189 1.00 91.56 217 SER A CA 1
ATOM 1704 C C . SER A 1 217 ? -3.613 -3.932 -16.251 1.00 91.56 217 SER A C 1
ATOM 1706 O O . SER A 1 217 ? -2.685 -3.645 -17.014 1.00 91.56 217 SER A O 1
ATOM 1708 N N . PRO A 1 218 ? -4.228 -5.126 -16.297 1.00 90.62 218 PRO A N 1
ATOM 1709 C CA . PRO A 1 218 ? -3.857 -6.154 -17.263 1.00 90.62 218 PRO A CA 1
ATOM 1710 C C . PRO A 1 218 ? -3.976 -5.629 -18.695 1.00 90.62 218 PRO A C 1
ATOM 1712 O O . PRO A 1 218 ? -4.859 -4.815 -18.984 1.00 90.62 218 PRO A O 1
ATOM 1715 N N . ALA A 1 219 ? -3.090 -6.088 -19.581 1.00 83.69 219 ALA A N 1
ATOM 1716 C CA . ALA A 1 219 ? -3.224 -5.807 -21.007 1.00 83.69 219 ALA A CA 1
ATOM 1717 C C . ALA A 1 219 ? -4.563 -6.371 -21.523 1.00 83.69 219 ALA A C 1
ATOM 1719 O O . ALA A 1 219 ? -4.996 -7.440 -21.085 1.00 83.69 219 ALA A O 1
ATOM 1720 N N . THR A 1 220 ? -5.228 -5.618 -22.401 1.00 61.56 220 THR A N 1
ATOM 1721 C CA . THR A 1 220 ? -6.489 -6.031 -23.047 1.00 61.56 220 THR A CA 1
ATOM 1722 C C . THR A 1 220 ? -6.222 -6.827 -24.309 1.00 61.56 220 THR A C 1
ATOM 1724 O O . THR A 1 220 ? -5.191 -6.553 -24.964 1.00 61.56 220 THR A O 1
#

Radius of gyration: 18.21 Å; Cα contacts (8 Å, |Δi|>4): 439; chains: 1; bounding box: 45×55×45 Å

Secondary structure (DSSP, 8-state):
-----S-------EEEEEEEEEPTT-HHHHHHHHHHHHHHHHTSTTEEEEEEEEESS-TTEEEEEEEES-HHHHHHHHTSHHHHHHHHHTTTTEEEEEEEEEEEEEEEEE---SSS--EEEEEEEEBPTT-HHHHHHHHHHHHHHHHHHS-EEEEEEEEETT-TTEEEEEEEESSHHHHHHHHH-HHHHHHHHHS-GGGTBSSPPEEEEEEEEEEE----

Mean predicted aligned error: 5.18 Å

Foldseek 3Di:
DDDDDPPPPPPQKKKKKWKKFFDPPLPVVVVVLVVLVQVLQLAQPFWFKKWWWAFPVHRRMIMIMTIGSDPVSVVCSCPDPSVVVSVVSCPPGIDTPDPMFMWGWLDKDAADDPDWFWKKKKKKFQWDPPCLVVVSVLQVVLQVLCNVPQQWRMWIKIATPVDRRIIMIMTTHRDPVSNVSSCVPPVNVVSCVVPPCVVTHPDDIDMTMTTTPDMDGHDD

Nearest PDB structures (foldseek):
  3mcs-assembly1_A  TM=8.508E-01  e=4.039E-14  Fusobacterium nucleatum subsp. nucleatum ATCC 25586
  2pgc-assembly1_C  TM=7.480E-01  e=4.179E-10  uncultured marine organism
  7bio-assembly1_A  TM=7.923E-01  e=8.870E-05  Streptomyces bottropensis
  4zos-assembly2_B  TM=8.866E-01  e=5.434E-04  Yersinia enterocolitica subsp. enterocolitica 8081
  2gff-assembly1_A  TM=8.480E-01  e=1.612E-03  Yersinia pestis

pLDDT: mean 91.28, std 13.88, range [30.02, 98.62]

Solvent-accessible surface area (backbone atoms only — not comparable to full-atom values): 11700 Å² total; per-residue (Å²): 135,84,83,78,74,96,81,83,69,82,61,63,34,21,30,40,44,40,36,35,39,33,46,89,94,30,60,66,60,43,53,56,51,43,56,58,39,44,59,58,50,32,65,35,71,45,44,55,36,36,40,33,31,36,26,73,90,39,80,41,32,33,39,39,43,40,32,20,63,28,67,66,35,49,53,52,46,69,69,30,71,68,46,56,53,47,62,56,73,42,66,89,40,50,45,74,72,51,81,74,43,51,27,38,44,78,45,75,40,75,50,74,76,92,60,57,61,29,30,29,38,44,35,41,39,62,42,42,89,90,33,54,68,66,49,54,52,53,48,52,55,52,35,50,49,31,58,76,69,19,62,44,37,24,36,35,35,32,37,32,70,91,40,85,45,33,33,39,35,43,36,34,18,69,34,69,64,41,49,55,52,27,63,68,34,66,71,56,44,52,46,46,73,75,54,48,66,70,81,39,25,90,5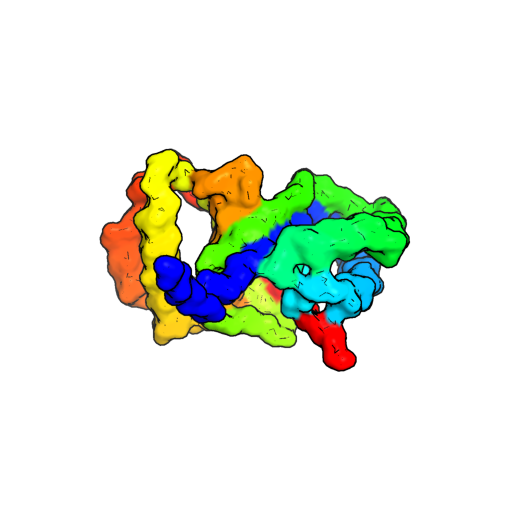9,84,66,54,70,49,47,28,34,31,68,42,69,47,55,53,69,129